Protein AF-A0A5B7EA71-F1 (afdb_monomer_lite)

Organism: Portunus trituberculatus (NCBI:txid210409)

Secondary structure (DSSP, 8-state):
---SSTTTTTT-PPPP-S-HHHHHHHHHHHHTT----HHHHHHHHHHHS-HHHHHHHHHHHHS--GGGGTTTS-HHHHHHHHHS----SS-HHHHHHHHHHHHHHTSSPPPHHHHHHHHHHHS-HHHHHHHHHHHHHHHTT--S-----THHHHHHHHHHHHHHHHHHHHHTS--TT-TTS-HHHHHHGGG-S---SS---S----------

Radius of gyration: 28.19 Å; chains: 1; bounding box: 65×54×81 Å

pLDDT: mean 80.11, std 14.58, range [44.47, 96.25]

Structure (mmCIF, N/CA/C/O backbone):
data_AF-A0A5B7EA71-F1
#
_entry.id   AF-A0A5B7EA71-F1
#
loop_
_atom_site.group_PDB
_atom_site.id
_atom_site.type_symbol
_atom_site.label_atom_id
_atom_site.label_alt_id
_atom_site.label_comp_id
_atom_site.label_asym_id
_atom_site.label_entity_id
_atom_site.label_seq_id
_atom_site.pdbx_PDB_ins_code
_atom_site.Cartn_x
_atom_site.Cartn_y
_atom_site.Cartn_z
_atom_site.occupancy
_atom_site.B_iso_or_equiv
_atom_site.auth_seq_id
_atom_site.auth_comp_id
_atom_site.auth_asym_id
_atom_site.auth_atom_id
_atom_site.pdbx_PDB_model_num
ATOM 1 N N . MET A 1 1 ? -4.636 -15.020 -39.283 1.00 46.78 1 MET A N 1
ATOM 2 C CA . MET A 1 1 ? -4.268 -14.697 -37.885 1.00 46.78 1 MET A CA 1
ATOM 3 C C . MET A 1 1 ? -3.665 -13.290 -37.855 1.00 46.78 1 MET A C 1
ATOM 5 O O . MET A 1 1 ? -2.463 -13.160 -37.710 1.00 46.78 1 MET A O 1
ATOM 9 N N . GLU A 1 2 ? -4.471 -12.236 -38.040 1.00 49.03 2 GLU A N 1
ATOM 10 C CA . GLU A 1 2 ? -3.981 -10.842 -38.188 1.00 49.03 2 GLU A CA 1
ATOM 11 C C . GLU A 1 2 ? -4.754 -9.834 -37.315 1.00 49.03 2 GLU A C 1
ATOM 13 O O . GLU A 1 2 ? -5.078 -8.729 -37.731 1.00 49.03 2 GLU A O 1
ATOM 18 N N . GLN A 1 3 ? -5.078 -10.201 -36.073 1.00 48.78 3 GLN A N 1
ATOM 19 C CA . GLN A 1 3 ? -5.718 -9.282 -35.121 1.00 48.78 3 GLN A CA 1
ATOM 20 C C . GLN A 1 3 ? -5.071 -9.385 -33.736 1.00 48.78 3 GLN A C 1
ATOM 22 O O . GLN A 1 3 ? -5.692 -9.858 -32.793 1.00 48.78 3 GLN A O 1
ATOM 27 N N . CYS A 1 4 ? -3.810 -8.960 -33.594 1.00 44.47 4 CYS A N 1
ATOM 28 C CA . CYS A 1 4 ? -3.203 -8.728 -32.269 1.00 44.47 4 CYS A CA 1
ATOM 29 C C . CYS A 1 4 ? -2.338 -7.456 -32.166 1.00 44.47 4 CYS A C 1
ATOM 31 O O . CYS A 1 4 ? -1.883 -7.148 -31.070 1.00 44.47 4 CYS A O 1
ATOM 33 N N . SER A 1 5 ? -2.125 -6.683 -33.241 1.00 54.09 5 SER A N 1
ATOM 34 C CA . SER A 1 5 ? -1.181 -5.549 -33.186 1.00 54.09 5 SER A CA 1
ATOM 35 C C . SER A 1 5 ? -1.793 -4.224 -32.704 1.00 54.09 5 SER A C 1
ATOM 37 O O . SER A 1 5 ? -1.072 -3.386 -32.177 1.00 54.09 5 SER A O 1
ATOM 39 N N . ALA A 1 6 ? -3.116 -4.039 -32.806 1.00 54.00 6 ALA A N 1
ATOM 40 C CA . ALA A 1 6 ? -3.772 -2.763 -32.475 1.00 54.00 6 ALA A CA 1
ATOM 41 C C . ALA A 1 6 ? -3.948 -2.507 -30.963 1.00 54.00 6 ALA A C 1
ATOM 43 O O . ALA A 1 6 ? -4.166 -1.372 -30.548 1.00 54.00 6 ALA A O 1
ATOM 44 N N . PHE A 1 7 ? -3.830 -3.538 -30.116 1.00 53.62 7 PHE A N 1
ATOM 45 C CA . PHE A 1 7 ? -3.914 -3.366 -28.658 1.00 53.62 7 PHE A CA 1
ATOM 46 C C . PHE A 1 7 ? -2.638 -2.775 -28.042 1.00 53.62 7 PHE A C 1
ATOM 48 O O . PHE A 1 7 ? -2.681 -2.295 -26.910 1.00 53.62 7 PHE A O 1
ATOM 55 N N . SER A 1 8 ? -1.521 -2.787 -28.773 1.00 55.12 8 SER A N 1
ATOM 56 C CA . SER A 1 8 ? -0.236 -2.276 -28.287 1.00 55.12 8 SER A CA 1
ATOM 57 C C . SER A 1 8 ? -0.148 -0.746 -28.317 1.00 55.12 8 SER A C 1
ATOM 59 O O . SER A 1 8 ? 0.604 -0.176 -27.532 1.00 55.12 8 SER A O 1
ATOM 61 N N . ASP A 1 9 ? -0.938 -0.075 -29.163 1.00 59.47 9 ASP A N 1
ATOM 62 C CA . ASP A 1 9 ? -0.831 1.380 -29.352 1.00 59.47 9 ASP A CA 1
ATOM 63 C C . ASP A 1 9 ? -1.683 2.204 -28.376 1.00 59.47 9 ASP A C 1
ATOM 65 O O . ASP A 1 9 ? -1.358 3.358 -28.102 1.00 59.47 9 ASP A O 1
ATOM 69 N N . ILE A 1 10 ? -2.744 1.625 -27.802 1.00 61.72 10 ILE A N 1
ATOM 70 C CA . ILE A 1 10 ? -3.702 2.373 -26.963 1.00 61.72 10 ILE A CA 1
ATOM 71 C C . ILE A 1 10 ? -3.133 2.686 -25.567 1.00 61.72 10 ILE A C 1
ATOM 73 O O . ILE A 1 10 ? -3.609 3.595 -24.896 1.00 61.72 10 ILE A O 1
ATOM 77 N N . LEU A 1 11 ? -2.081 1.989 -25.128 1.00 74.69 11 LEU A N 1
ATOM 78 C CA . LEU A 1 11 ? -1.494 2.151 -23.795 1.00 74.69 11 LEU A CA 1
ATOM 79 C C . LEU A 1 11 ? 0.005 2.417 -23.883 1.00 74.69 11 LEU A C 1
ATOM 81 O O . LEU A 1 11 ? 0.811 1.625 -23.392 1.00 74.69 11 LEU A O 1
ATOM 85 N N . ARG A 1 12 ? 0.393 3.532 -24.510 1.00 88.38 12 ARG A N 1
ATOM 86 C CA . ARG A 1 12 ? 1.778 4.008 -24.425 1.00 88.38 12 ARG A CA 1
ATOM 87 C C . ARG A 1 12 ? 2.110 4.349 -22.977 1.00 88.38 12 ARG A C 1
ATOM 89 O O . ARG A 1 12 ? 1.826 5.439 -22.493 1.00 88.38 12 ARG A O 1
ATOM 96 N N . VAL A 1 13 ? 2.711 3.385 -22.294 1.00 91.62 13 VAL A N 1
ATOM 97 C CA . VAL A 1 13 ? 3.289 3.582 -20.974 1.00 91.62 13 VAL A CA 1
ATOM 98 C C . VAL A 1 13 ? 4.536 4.461 -21.129 1.00 91.62 13 VAL A C 1
ATOM 100 O O . VAL A 1 13 ? 5.390 4.137 -21.960 1.00 91.62 13 VAL A O 1
ATOM 103 N N . PRO A 1 14 ? 4.662 5.566 -20.372 1.00 94.12 14 PRO A N 1
ATOM 104 C CA . PRO A 1 14 ? 5.882 6.362 -20.368 1.00 94.12 14 PRO A CA 1
ATOM 105 C C . PRO A 1 14 ? 7.091 5.503 -19.961 1.00 94.12 14 PRO A C 1
ATOM 107 O O . PRO A 1 14 ? 6.955 4.622 -19.103 1.00 94.12 14 PRO A O 1
ATOM 110 N N . PRO A 1 15 ? 8.281 5.753 -20.540 1.00 94.56 15 PRO A N 1
ATOM 111 C CA . PRO A 1 15 ? 9.495 5.051 -20.141 1.00 94.56 15 PRO A CA 1
ATOM 112 C C . PRO A 1 15 ? 9.753 5.246 -18.643 1.00 94.56 15 PRO A C 1
ATOM 114 O O . PRO A 1 15 ? 9.503 6.322 -18.099 1.00 94.56 15 PRO A O 1
ATOM 117 N N . PHE A 1 16 ? 10.235 4.197 -17.977 1.00 95.75 16 PHE A N 1
ATOM 118 C CA . PHE A 1 16 ? 10.510 4.233 -16.544 1.00 95.75 16 PHE A CA 1
ATOM 119 C C . PHE A 1 16 ? 11.574 5.277 -16.188 1.00 95.75 16 PHE A C 1
ATOM 121 O O . PHE A 1 16 ? 12.620 5.363 -16.836 1.00 95.75 16 PHE A O 1
ATOM 128 N N . THR A 1 17 ? 11.328 6.023 -15.111 1.00 95.50 17 THR A N 1
ATOM 129 C CA . THR A 1 17 ? 12.283 6.960 -14.513 1.00 95.50 17 THR A CA 1
ATOM 130 C C . THR A 1 17 ? 12.540 6.595 -13.057 1.00 95.50 17 THR A C 1
ATOM 132 O O . THR A 1 17 ? 11.662 6.078 -12.374 1.00 95.50 17 THR A O 1
ATOM 135 N N . TYR A 1 18 ? 13.738 6.904 -12.553 1.00 91.75 18 TYR A N 1
ATOM 136 C CA . TYR A 1 18 ? 14.081 6.658 -11.145 1.00 91.75 18 TYR A CA 1
ATOM 137 C C . TYR A 1 18 ? 13.327 7.561 -10.159 1.00 91.75 18 TYR A C 1
ATOM 139 O O . TYR A 1 18 ? 13.248 7.230 -8.978 1.00 91.75 18 TYR A O 1
ATOM 147 N N . ASP A 1 19 ? 12.741 8.662 -10.634 1.00 92.88 19 ASP A N 1
ATOM 148 C CA . ASP A 1 19 ? 11.693 9.370 -9.902 1.00 92.88 19 ASP A CA 1
ATOM 149 C C . ASP A 1 19 ? 10.387 8.569 -10.016 1.00 92.88 19 ASP A C 1
ATOM 151 O O . ASP A 1 19 ? 9.610 8.716 -10.964 1.00 92.88 19 ASP A O 1
ATOM 155 N N . VAL A 1 20 ? 10.217 7.632 -9.082 1.00 90.06 20 VAL A N 1
ATOM 156 C CA . VAL A 1 20 ? 9.111 6.669 -9.076 1.00 90.06 20 VAL A CA 1
ATOM 157 C C . VAL A 1 20 ? 7.767 7.378 -8.892 1.00 90.06 20 VAL A C 1
ATOM 159 O O . VAL A 1 20 ? 6.792 6.991 -9.532 1.00 90.06 20 VAL A O 1
ATOM 162 N N . GLU A 1 21 ? 7.710 8.431 -8.071 1.00 84.88 21 GLU A N 1
ATOM 163 C CA . GLU A 1 21 ? 6.473 9.180 -7.821 1.00 84.88 21 GLU A CA 1
ATOM 164 C C . GLU A 1 21 ? 6.010 9.924 -9.077 1.00 84.88 21 GLU A C 1
ATOM 166 O O . GLU A 1 21 ? 4.854 9.782 -9.482 1.00 84.88 21 GLU A O 1
ATOM 171 N N . ALA A 1 22 ? 6.916 10.648 -9.746 1.00 87.69 22 ALA A N 1
ATOM 172 C CA . ALA A 1 22 ? 6.590 11.346 -10.989 1.00 87.69 22 ALA A CA 1
ATOM 173 C C . ALA A 1 22 ? 6.172 10.376 -12.107 1.00 87.69 22 ALA A C 1
ATOM 175 O O . ALA A 1 22 ? 5.244 10.661 -12.871 1.00 87.69 22 ALA A O 1
ATOM 176 N N . TRP A 1 23 ? 6.817 9.207 -12.191 1.00 94.19 23 TRP A N 1
ATOM 177 C CA . TRP A 1 23 ? 6.459 8.177 -13.166 1.00 94.19 23 TRP A CA 1
ATOM 178 C C . TRP A 1 23 ? 5.065 7.588 -12.916 1.00 94.19 23 TRP A C 1
ATOM 180 O O . TRP A 1 23 ? 4.275 7.467 -13.856 1.00 94.19 23 TRP A O 1
ATOM 190 N N . PHE A 1 24 ? 4.725 7.272 -11.661 1.00 92.25 24 PHE A N 1
ATOM 191 C CA . PHE A 1 24 ? 3.383 6.799 -11.310 1.00 92.25 24 PHE A CA 1
ATOM 192 C C . PHE A 1 24 ? 2.308 7.855 -11.565 1.00 92.25 24 PHE A C 1
ATOM 194 O O . PHE A 1 24 ? 1.264 7.517 -12.116 1.00 92.25 24 PHE A O 1
ATOM 201 N N . LEU A 1 25 ? 2.573 9.129 -11.265 1.00 88.81 25 LEU A N 1
ATOM 202 C CA . LEU A 1 25 ? 1.642 10.215 -11.575 1.00 88.81 25 LEU A CA 1
ATOM 203 C C . LEU A 1 25 ? 1.349 10.300 -13.086 1.00 88.81 25 LEU A C 1
ATOM 205 O O . LEU A 1 25 ? 0.206 10.498 -13.497 1.00 88.81 25 LEU A O 1
ATOM 209 N N . HIS A 1 26 ? 2.368 10.097 -13.927 1.00 92.50 26 HIS A N 1
ATOM 210 C CA . HIS A 1 26 ? 2.201 10.052 -15.381 1.00 92.50 26 HIS A CA 1
ATOM 211 C C . HIS A 1 26 ? 1.358 8.839 -15.810 1.00 92.50 26 HIS A C 1
ATOM 213 O O . HIS A 1 26 ? 0.439 8.981 -16.618 1.00 92.50 26 HIS A O 1
ATOM 219 N N . LEU A 1 27 ? 1.625 7.652 -15.254 1.00 93.12 27 LEU A N 1
ATOM 220 C CA . LEU A 1 27 ? 0.821 6.449 -15.503 1.00 93.12 27 LEU A CA 1
ATOM 221 C C . LEU A 1 27 ? -0.657 6.664 -15.153 1.00 93.12 27 LEU A C 1
ATOM 223 O O . LEU A 1 27 ? -1.531 6.336 -15.955 1.00 93.12 27 LEU A O 1
ATOM 227 N N . GLU A 1 28 ? -0.936 7.244 -13.985 1.00 89.44 28 GLU A N 1
ATOM 228 C CA . GLU A 1 28 ? -2.296 7.563 -13.548 1.00 89.44 28 GLU A CA 1
ATOM 229 C C . GLU A 1 28 ? -2.980 8.534 -14.511 1.00 89.44 28 GLU A C 1
ATOM 231 O O . GLU A 1 28 ? -4.117 8.289 -14.913 1.00 89.44 28 GLU A O 1
ATOM 236 N N . ALA A 1 29 ? -2.279 9.583 -14.951 1.00 89.62 29 ALA A N 1
ATOM 237 C CA . ALA A 1 29 ? -2.803 10.529 -15.932 1.00 89.62 29 ALA A CA 1
ATOM 238 C C . ALA A 1 29 ? -3.134 9.854 -17.277 1.00 89.62 29 ALA A C 1
ATOM 240 O O . ALA A 1 29 ? -4.185 10.125 -17.857 1.00 89.62 29 ALA A O 1
ATOM 241 N N . VAL A 1 30 ? -2.284 8.934 -17.750 1.00 91.19 30 VAL A N 1
ATOM 242 C CA . VAL A 1 30 ? -2.515 8.160 -18.986 1.00 91.19 30 VAL A CA 1
ATOM 243 C C . VAL A 1 30 ? -3.720 7.227 -18.848 1.00 91.19 30 VAL A C 1
ATOM 245 O O . VAL A 1 30 ? -4.450 7.008 -19.815 1.00 91.19 30 VAL A O 1
ATOM 248 N N . TRP A 1 31 ? -3.966 6.685 -17.655 1.00 91.25 31 TRP A N 1
ATOM 249 C CA . TRP A 1 31 ? -5.071 5.756 -17.410 1.00 91.25 31 TRP A CA 1
ATOM 250 C C . TRP A 1 31 ? -6.360 6.405 -16.907 1.00 91.25 31 TRP A C 1
ATOM 252 O O . TRP A 1 31 ? -7.374 5.713 -16.842 1.00 91.25 31 TRP A O 1
ATOM 262 N N . ALA A 1 32 ? -6.363 7.704 -16.594 1.00 87.50 32 ALA A N 1
ATOM 263 C CA . ALA A 1 32 ? -7.497 8.407 -15.986 1.00 87.50 32 ALA A CA 1
ATOM 264 C C . ALA A 1 32 ? -8.805 8.341 -16.806 1.00 87.50 32 ALA A C 1
ATOM 266 O O . ALA A 1 32 ? -9.884 8.524 -16.249 1.00 87.50 32 ALA A O 1
ATOM 267 N N . GLY A 1 33 ? -8.731 8.043 -18.107 1.00 82.50 33 GLY A N 1
ATOM 268 C CA . GLY A 1 33 ? -9.893 7.835 -18.983 1.00 82.50 33 GLY A CA 1
ATOM 269 C C . GLY A 1 33 ? -10.038 6.415 -19.537 1.00 82.50 33 GLY A C 1
ATOM 270 O O . GLY A 1 33 ? -10.929 6.171 -20.348 1.00 82.50 33 GLY A O 1
ATOM 271 N N . ALA A 1 34 ? -9.164 5.484 -19.148 1.00 87.38 34 ALA A N 1
ATOM 272 C CA . ALA A 1 34 ? -9.139 4.130 -19.687 1.00 87.38 34 ALA A CA 1
ATOM 273 C C . ALA A 1 34 ? -9.759 3.136 -18.694 1.00 87.38 34 ALA A C 1
ATOM 275 O O . ALA A 1 34 ? -9.278 2.975 -17.566 1.00 87.38 34 ALA A O 1
ATOM 276 N N . ASP A 1 35 ? -10.793 2.417 -19.137 1.00 86.31 35 ASP A N 1
ATOM 277 C CA . ASP A 1 35 ? -11.427 1.352 -18.354 1.00 86.31 35 ASP A CA 1
ATOM 278 C C . ASP A 1 35 ? -10.578 0.068 -18.395 1.00 86.31 35 ASP A C 1
ATOM 280 O O . ASP A 1 35 ? -10.835 -0.903 -19.113 1.00 86.31 35 ASP A O 1
ATOM 284 N N . LEU A 1 36 ? -9.453 0.117 -17.683 1.00 88.12 36 LEU A N 1
ATOM 285 C CA . LEU A 1 36 ? -8.511 -0.986 -17.559 1.00 88.12 36 LEU A CA 1
ATOM 286 C C . LEU A 1 36 ? -8.713 -1.683 -16.224 1.00 88.12 36 LEU A C 1
ATOM 288 O O . LEU A 1 36 ? -8.573 -1.071 -15.169 1.00 88.12 36 LEU A O 1
ATOM 292 N N . SER A 1 37 ? -8.917 -2.998 -16.277 1.00 87.25 37 SER A N 1
ATOM 293 C CA . SER A 1 37 ? -8.823 -3.853 -15.094 1.00 87.25 37 SER A CA 1
ATOM 294 C C . SER A 1 37 ? -7.455 -3.706 -14.418 1.00 87.25 37 SER A C 1
ATOM 296 O O . SER A 1 37 ? -6.441 -3.623 -15.120 1.00 87.25 37 SER A O 1
ATOM 298 N N . ASP A 1 38 ? -7.403 -3.818 -13.092 1.00 83.00 38 ASP A N 1
ATOM 299 C CA . ASP A 1 38 ? -6.162 -3.724 -12.308 1.00 83.00 38 ASP A CA 1
ATOM 300 C C . ASP A 1 38 ? -5.074 -4.701 -12.784 1.00 83.00 38 ASP A C 1
ATOM 302 O O . ASP A 1 38 ? -3.898 -4.347 -12.833 1.00 83.00 38 ASP A O 1
ATOM 306 N N . LEU A 1 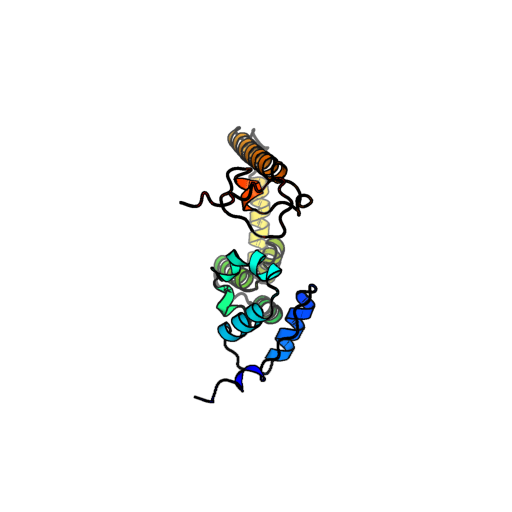39 ? -5.456 -5.895 -13.257 1.00 85.62 39 LEU A N 1
ATOM 307 C CA . LEU A 1 39 ? -4.523 -6.858 -13.852 1.00 85.62 39 LEU A CA 1
ATOM 308 C C . LEU A 1 39 ? -3.813 -6.305 -15.101 1.00 85.62 39 LEU A C 1
ATOM 310 O O . LEU A 1 39 ? -2.612 -6.505 -15.267 1.00 85.62 39 LEU A O 1
ATOM 314 N N . LYS A 1 40 ? -4.537 -5.592 -15.973 1.00 89.50 40 LYS A N 1
ATOM 315 C CA . LYS A 1 40 ? -3.968 -4.968 -17.181 1.00 89.50 40 LYS A CA 1
ATOM 316 C C . LYS A 1 40 ? -3.040 -3.810 -16.819 1.00 89.50 40 LYS A C 1
ATOM 318 O O . LYS A 1 40 ? -1.970 -3.701 -17.411 1.00 89.50 40 LYS A O 1
ATOM 323 N N . ARG A 1 41 ? -3.419 -2.986 -15.833 1.00 89.94 41 ARG A N 1
ATOM 324 C CA . ARG A 1 41 ? -2.564 -1.904 -15.311 1.00 89.94 41 ARG A CA 1
ATOM 325 C C . ARG A 1 41 ? -1.271 -2.471 -14.733 1.00 89.94 41 ARG A C 1
ATOM 327 O O . ARG A 1 41 ? -0.191 -2.061 -15.139 1.00 89.94 41 ARG A O 1
ATOM 334 N N . TYR A 1 42 ? -1.376 -3.492 -13.885 1.00 89.44 42 TYR A N 1
ATOM 335 C CA . TYR A 1 42 ? -0.228 -4.202 -13.324 1.00 89.44 42 TYR A CA 1
ATOM 336 C C . TYR A 1 42 ? 0.700 -4.760 -14.414 1.00 89.44 42 TYR A C 1
ATOM 338 O O . TYR A 1 42 ? 1.901 -4.497 -14.400 1.00 89.44 42 TYR A O 1
ATOM 346 N N . GLN A 1 43 ? 0.153 -5.475 -15.402 1.00 90.00 43 GLN A N 1
ATOM 347 C CA . GLN A 1 43 ? 0.939 -6.006 -16.520 1.00 90.00 43 GLN A CA 1
ATOM 348 C C . GLN A 1 43 ? 1.645 -4.898 -17.314 1.00 90.00 43 GLN A C 1
ATOM 350 O O . GLN A 1 43 ? 2.784 -5.090 -17.741 1.00 90.00 43 GLN A O 1
ATOM 355 N N . ALA A 1 44 ? 0.996 -3.746 -17.500 1.00 91.69 44 ALA A N 1
ATOM 356 C CA . ALA A 1 44 ? 1.578 -2.595 -18.180 1.00 91.69 44 ALA A CA 1
ATOM 357 C C . ALA A 1 44 ? 2.754 -1.991 -17.390 1.00 91.69 44 ALA A C 1
ATOM 359 O O . ALA A 1 44 ? 3.800 -1.740 -17.986 1.00 91.69 44 ALA A O 1
ATOM 360 N N . VAL A 1 45 ? 2.632 -1.850 -16.061 1.00 92.69 45 VAL A N 1
ATOM 361 C CA . VAL A 1 45 ? 3.747 -1.432 -15.186 1.00 92.69 45 VAL A CA 1
ATOM 362 C C . VAL A 1 45 ? 4.915 -2.398 -15.322 1.00 92.69 45 VAL A C 1
ATOM 364 O O . VAL A 1 45 ? 6.019 -1.976 -15.640 1.00 92.69 45 VAL A O 1
ATOM 367 N N . VAL A 1 46 ? 4.677 -3.699 -15.129 1.00 93.00 46 VAL A N 1
ATOM 368 C CA . VAL A 1 46 ? 5.745 -4.713 -15.124 1.00 93.00 46 VAL A CA 1
ATOM 369 C C . VAL A 1 46 ? 6.504 -4.744 -16.450 1.00 93.00 46 VAL A C 1
ATOM 371 O O . VAL A 1 46 ? 7.723 -4.880 -16.445 1.00 93.00 46 VAL A O 1
ATOM 374 N N . ARG A 1 47 ? 5.809 -4.572 -17.580 1.00 92.81 47 ARG A N 1
ATOM 375 C CA . ARG A 1 47 ? 6.436 -4.506 -18.911 1.00 92.81 47 ARG A CA 1
ATOM 376 C C . ARG A 1 47 ? 7.305 -3.267 -19.120 1.00 92.81 47 ARG A C 1
ATOM 378 O O . ARG A 1 47 ? 8.212 -3.315 -19.942 1.00 92.81 47 ARG A O 1
ATOM 385 N N . ALA A 1 48 ? 7.007 -2.173 -18.427 1.00 94.25 48 ALA A N 1
ATOM 386 C CA . ALA A 1 48 ? 7.733 -0.916 -18.554 1.00 94.25 48 ALA A CA 1
ATOM 387 C C . ALA A 1 48 ? 8.935 -0.805 -17.605 1.00 94.25 48 ALA A C 1
ATOM 389 O O . ALA A 1 48 ? 9.765 0.088 -17.776 1.00 94.25 48 ALA A O 1
ATOM 390 N N . LEU A 1 49 ? 9.043 -1.695 -16.613 1.00 95.44 49 LEU A N 1
ATOM 391 C CA . LEU A 1 49 ? 10.160 -1.705 -15.674 1.00 95.44 49 LEU A CA 1
ATOM 392 C C . LEU A 1 49 ? 11.439 -2.275 -16.320 1.00 95.44 49 LEU A C 1
ATOM 394 O O . LEU A 1 49 ? 11.382 -3.321 -16.970 1.00 95.44 49 LEU A O 1
ATOM 398 N N . PRO A 1 50 ? 12.613 -1.659 -16.082 1.00 96.25 50 PRO A N 1
ATOM 399 C CA . PRO A 1 50 ? 13.900 -2.227 -16.469 1.00 96.25 50 PRO A CA 1
ATOM 400 C C . PRO A 1 50 ? 14.174 -3.567 -15.776 1.00 96.25 50 PRO A C 1
ATOM 402 O O . PRO A 1 50 ? 13.730 -3.803 -14.645 1.00 96.25 50 PRO A O 1
ATOM 405 N N . SER A 1 51 ? 14.967 -4.430 -16.416 1.00 95.25 51 SER A N 1
ATOM 406 C CA . SER A 1 51 ? 15.335 -5.759 -15.902 1.00 95.25 51 SER A CA 1
ATOM 407 C C . SER A 1 51 ? 15.939 -5.726 -14.497 1.00 95.25 51 SER A C 1
ATOM 409 O O . SER A 1 51 ? 15.709 -6.628 -13.687 1.00 95.25 51 SER A O 1
ATOM 411 N N . GLU A 1 52 ? 16.691 -4.675 -14.184 1.00 95.88 52 GLU A N 1
ATOM 412 C CA . GLU A 1 52 ? 17.374 -4.480 -12.906 1.00 95.88 52 GLU A CA 1
ATOM 413 C C . GLU A 1 52 ? 16.363 -4.233 -11.783 1.00 95.88 52 GLU A C 1
ATOM 415 O O . GLU A 1 52 ? 16.501 -4.772 -10.683 1.00 95.88 52 GLU A O 1
ATOM 420 N N . VAL A 1 53 ? 15.320 -3.449 -12.068 1.00 95.50 53 VAL A N 1
ATOM 421 C CA . VAL A 1 53 ? 14.238 -3.145 -11.125 1.00 95.50 53 VAL A CA 1
ATOM 422 C C . VAL A 1 53 ? 13.365 -4.380 -10.922 1.00 95.50 53 VAL A C 1
ATOM 424 O O . VAL A 1 53 ? 13.081 -4.747 -9.782 1.00 95.50 53 VAL A O 1
ATOM 427 N N . VAL A 1 54 ? 13.016 -5.083 -12.005 1.00 95.38 54 VAL A N 1
ATOM 428 C CA . VAL A 1 54 ? 12.247 -6.338 -11.944 1.00 95.38 54 VAL A CA 1
ATOM 429 C C . VAL A 1 54 ? 12.965 -7.386 -11.094 1.00 95.38 54 VAL A C 1
ATOM 431 O O . VAL A 1 54 ? 12.340 -8.016 -10.246 1.00 95.38 54 VAL A O 1
ATOM 434 N N . SER A 1 55 ? 14.282 -7.535 -11.260 1.00 93.56 55 SER A N 1
ATOM 435 C CA . SER A 1 55 ? 15.083 -8.495 -10.488 1.00 93.56 55 SER A CA 1
ATOM 436 C C . SER A 1 55 ? 15.061 -8.192 -8.986 1.00 93.56 55 SER A C 1
ATOM 438 O O . SER A 1 55 ? 14.963 -9.109 -8.173 1.00 93.56 55 SER A O 1
ATOM 440 N N . ARG A 1 56 ? 15.093 -6.908 -8.602 1.00 92.44 56 ARG A N 1
ATOM 441 C CA . ARG A 1 56 ? 14.988 -6.480 -7.194 1.00 92.44 56 ARG A CA 1
ATOM 442 C C . ARG A 1 56 ? 13.588 -6.692 -6.621 1.00 92.44 56 ARG A C 1
ATOM 444 O O . ARG A 1 56 ? 13.453 -7.005 -5.444 1.00 92.44 56 ARG A O 1
ATOM 451 N N . LEU A 1 57 ? 12.558 -6.534 -7.450 1.00 92.00 57 LEU A N 1
ATOM 452 C CA . LEU A 1 57 ? 11.155 -6.679 -7.059 1.00 92.00 57 LEU A CA 1
ATOM 453 C C . LEU A 1 57 ? 10.608 -8.098 -7.255 1.00 92.00 57 LEU A C 1
ATOM 455 O O . LEU A 1 57 ? 9.426 -8.323 -7.012 1.00 92.00 57 LEU A O 1
ATOM 459 N N . TYR A 1 58 ? 11.430 -9.067 -7.667 1.00 91.00 58 TYR A N 1
ATOM 460 C CA . TYR A 1 58 ? 10.965 -10.397 -8.065 1.00 91.00 58 TYR A CA 1
ATOM 461 C C . TYR A 1 58 ? 10.098 -11.083 -6.998 1.00 91.00 58 TYR A C 1
ATOM 463 O O . TYR A 1 58 ? 9.053 -11.646 -7.322 1.00 91.00 58 TYR A O 1
ATOM 471 N N . SER A 1 59 ? 10.474 -10.997 -5.718 1.00 86.19 59 SER A N 1
ATOM 472 C CA . SER A 1 59 ? 9.689 -11.568 -4.611 1.00 86.19 59 SER A CA 1
ATOM 473 C C . SER A 1 59 ? 8.296 -10.939 -4.491 1.00 86.19 59 SER A C 1
ATOM 475 O O . SER A 1 59 ? 7.316 -11.649 -4.282 1.00 86.19 59 SER A O 1
ATOM 477 N N . VAL A 1 60 ? 8.202 -9.623 -4.692 1.00 85.44 60 VAL A N 1
ATOM 478 C CA . VAL A 1 60 ? 6.952 -8.853 -4.654 1.00 85.44 60 VAL A CA 1
ATOM 479 C C . VAL A 1 60 ? 6.103 -9.121 -5.897 1.00 85.44 60 VAL A C 1
ATOM 481 O O . VAL A 1 60 ? 4.885 -9.208 -5.803 1.00 85.44 60 VAL A O 1
ATOM 484 N N . LEU A 1 61 ? 6.730 -9.276 -7.066 1.00 87.25 61 LEU A N 1
ATOM 485 C CA . LEU A 1 61 ? 6.031 -9.532 -8.328 1.00 87.25 61 LEU A CA 1
ATOM 486 C C . LEU A 1 61 ? 5.518 -10.975 -8.440 1.00 87.25 61 LEU A C 1
ATOM 488 O O . LEU A 1 61 ? 4.474 -11.198 -9.042 1.00 87.25 61 LEU A O 1
ATOM 492 N N . THR A 1 62 ? 6.225 -11.949 -7.860 1.00 86.56 62 THR A N 1
ATOM 493 C CA . THR A 1 62 ? 5.808 -13.366 -7.852 1.00 86.56 62 THR A CA 1
ATOM 494 C C . THR A 1 62 ? 4.713 -13.661 -6.840 1.00 86.56 62 THR A C 1
ATOM 496 O O . THR A 1 62 ? 3.872 -14.524 -7.079 1.00 86.56 62 THR A O 1
ATOM 499 N N . HIS A 1 63 ? 4.700 -12.924 -5.733 1.00 78.56 63 HIS A N 1
ATOM 500 C CA . HIS A 1 63 ? 3.674 -13.015 -4.705 1.00 78.56 63 HIS A CA 1
ATOM 501 C C . HIS A 1 63 ? 3.059 -11.631 -4.527 1.00 78.56 63 HIS A C 1
ATOM 503 O O . HIS A 1 63 ? 3.285 -11.001 -3.487 1.00 78.56 63 HIS A O 1
ATOM 509 N N . PRO A 1 64 ? 2.324 -11.125 -5.543 1.00 70.12 64 PRO A N 1
ATOM 510 C CA . PRO A 1 64 ? 1.687 -9.829 -5.429 1.00 70.12 64 PRO A CA 1
ATOM 511 C C . PRO A 1 64 ? 0.804 -9.900 -4.186 1.00 70.12 64 PRO A C 1
ATOM 513 O O . PRO A 1 64 ? -0.052 -10.791 -4.095 1.00 70.12 64 PRO A O 1
ATOM 516 N N . PRO A 1 65 ? 1.006 -9.018 -3.192 1.00 62.59 65 PRO A N 1
ATOM 517 C CA . PRO A 1 65 ? 0.104 -8.997 -2.056 1.00 62.59 65 PRO A CA 1
ATOM 518 C C . PRO A 1 65 ? -1.300 -8.700 -2.606 1.00 62.59 65 PRO A C 1
ATOM 520 O O . PRO A 1 65 ? -1.443 -8.260 -3.750 1.00 62.59 65 PRO A O 1
ATOM 523 N N . ALA A 1 66 ? -2.359 -8.899 -1.823 1.00 61.19 66 ALA A N 1
ATOM 524 C CA . ALA A 1 66 ? -3.742 -8.630 -2.249 1.00 61.19 66 ALA A CA 1
ATOM 525 C C . ALA A 1 66 ? -4.050 -7.131 -2.557 1.00 61.19 66 ALA A C 1
ATOM 527 O O . ALA A 1 66 ? -5.186 -6.679 -2.464 1.00 61.19 66 ALA A O 1
ATOM 528 N N . ILE A 1 67 ? -3.029 -6.352 -2.933 1.00 55.06 67 ILE A N 1
ATOM 529 C CA . ILE A 1 67 ? -3.011 -5.002 -3.505 1.00 55.06 67 ILE A CA 1
ATOM 530 C C . ILE A 1 67 ? -3.698 -4.951 -4.877 1.00 55.06 67 ILE A C 1
ATOM 532 O O . ILE A 1 67 ? -3.918 -3.867 -5.406 1.00 55.06 67 ILE A O 1
ATOM 536 N N . THR A 1 68 ? -4.089 -6.087 -5.462 1.00 53.06 68 THR A N 1
ATOM 537 C CA . THR A 1 68 ? -4.862 -6.118 -6.713 1.00 53.06 68 THR A CA 1
ATOM 538 C C . THR A 1 68 ? -6.185 -5.357 -6.632 1.00 53.06 68 THR A C 1
ATOM 540 O O . THR A 1 68 ? -6.707 -5.030 -7.681 1.00 53.06 68 THR A O 1
ATOM 543 N N . GLY A 1 69 ? -6.697 -5.017 -5.438 1.00 55.69 69 GLY A N 1
ATOM 544 C CA . GLY A 1 69 ? -7.824 -4.083 -5.262 1.00 55.69 69 GLY A CA 1
ATOM 545 C C . GLY A 1 69 ? -7.450 -2.656 -4.825 1.00 55.69 69 GLY A C 1
ATOM 546 O O . GLY A 1 69 ? -8.341 -1.844 -4.572 1.00 55.69 69 GLY A O 1
ATOM 547 N N . ALA A 1 70 ? -6.159 -2.345 -4.671 1.00 55.53 70 ALA A N 1
ATOM 548 C CA . ALA A 1 70 ? -5.668 -1.034 -4.236 1.00 55.53 70 ALA A CA 1
ATOM 549 C C . ALA A 1 70 ? -5.054 -0.204 -5.377 1.00 55.53 70 ALA A C 1
ATOM 551 O O . ALA A 1 70 ? -4.836 0.987 -5.184 1.00 55.53 70 ALA A O 1
ATOM 552 N N . PHE A 1 71 ? -4.883 -0.773 -6.578 1.00 52.91 71 PHE A N 1
ATOM 553 C CA . PHE A 1 71 ? -4.373 -0.080 -7.778 1.00 52.91 71 PHE A CA 1
ATOM 554 C C . PHE A 1 71 ? -5.301 1.027 -8.334 1.00 52.91 71 PHE A C 1
ATOM 556 O O . PHE A 1 71 ? -5.086 1.542 -9.429 1.00 52.91 71 PHE A O 1
ATOM 563 N N . GLY A 1 72 ? -6.337 1.410 -7.586 1.00 53.25 72 GLY A N 1
ATOM 564 C CA . GLY A 1 72 ? -7.295 2.444 -7.973 1.00 53.25 72 GLY A CA 1
ATOM 565 C C . GLY A 1 72 ? -7.957 3.189 -6.815 1.00 53.25 72 GLY A C 1
ATOM 566 O O . GLY A 1 72 ? -8.745 4.099 -7.066 1.00 53.25 72 GLY A O 1
ATOM 567 N N . ARG A 1 73 ? -7.659 2.866 -5.546 1.00 59.50 73 ARG A N 1
ATOM 568 C CA . ARG A 1 73 ? -8.028 3.781 -4.459 1.00 59.50 73 ARG A CA 1
ATOM 569 C C . ARG A 1 73 ? -6.895 4.768 -4.319 1.00 59.50 73 ARG A C 1
ATOM 571 O O . ARG A 1 73 ? -5.922 4.489 -3.625 1.00 59.50 73 ARG A O 1
ATOM 578 N N . SER A 1 74 ? -7.043 5.901 -4.999 1.00 63.84 74 SER A N 1
ATOM 579 C CA . SER A 1 74 ? -6.123 7.014 -4.831 1.00 63.84 74 SER A CA 1
ATOM 580 C C . SER A 1 74 ? -5.964 7.297 -3.333 1.00 63.84 74 SER A C 1
ATOM 582 O O . SER A 1 74 ? -6.893 7.098 -2.531 1.00 63.84 74 SER A O 1
ATOM 584 N N . ARG A 1 75 ? -4.770 7.723 -2.930 1.00 66.44 75 ARG A N 1
ATOM 585 C CA . ARG A 1 75 ? -4.475 8.109 -1.545 1.00 66.44 75 ARG A CA 1
ATOM 586 C C . ARG A 1 75 ? -5.560 9.042 -0.999 1.00 66.44 75 ARG A C 1
ATOM 588 O O . ARG A 1 75 ? -5.978 8.914 0.151 1.00 66.44 75 ARG A O 1
ATOM 595 N N . GLU A 1 76 ? -6.066 9.919 -1.854 1.00 71.31 76 GLU A N 1
ATOM 596 C CA . GLU A 1 76 ? -7.128 10.884 -1.603 1.00 71.31 76 GLU A CA 1
ATOM 597 C C . GLU A 1 76 ? -8.466 10.197 -1.326 1.00 71.31 76 GLU A C 1
ATOM 599 O O . GLU A 1 76 ? -9.164 10.621 -0.414 1.00 71.31 76 GLU A O 1
ATOM 604 N N . ALA A 1 77 ? -8.820 9.113 -2.023 1.00 77.12 77 ALA A N 1
ATOM 605 C CA . ALA A 1 77 ? -10.048 8.358 -1.765 1.00 77.12 77 ALA A CA 1
ATOM 606 C C . ALA A 1 77 ? -10.019 7.656 -0.397 1.00 77.12 77 ALA A C 1
ATOM 608 O O . ALA A 1 77 ? -11.008 7.671 0.340 1.00 77.12 77 ALA A O 1
ATOM 609 N N . CYS A 1 78 ? -8.876 7.079 -0.017 1.00 73.56 78 CYS A N 1
ATOM 610 C CA . CYS A 1 78 ? -8.692 6.507 1.320 1.00 73.56 78 CYS A CA 1
ATOM 611 C C . CYS A 1 78 ? -8.702 7.596 2.401 1.00 73.56 78 CYS A C 1
ATOM 613 O O . CYS A 1 78 ? -9.350 7.436 3.438 1.00 73.56 78 CYS A O 1
ATOM 615 N N . PHE A 1 79 ? -8.054 8.732 2.136 1.00 78.38 79 PHE A N 1
ATOM 616 C CA . PHE A 1 79 ? -8.057 9.886 3.031 1.00 78.38 79 PHE A CA 1
ATOM 617 C C . PHE A 1 79 ? -9.460 10.490 3.182 1.00 78.38 79 PHE A C 1
ATOM 619 O O . PHE A 1 79 ? -9.878 10.813 4.293 1.00 78.38 79 PHE A O 1
ATOM 626 N N . ALA A 1 80 ? -10.224 10.577 2.093 1.00 84.56 80 ALA A N 1
ATOM 627 C CA . ALA A 1 80 ? -11.611 11.017 2.081 1.00 84.56 80 ALA A CA 1
ATOM 628 C C . ALA A 1 80 ? -12.496 10.049 2.870 1.00 84.56 80 ALA A C 1
ATOM 630 O O . ALA A 1 80 ? -13.211 10.489 3.763 1.00 84.56 80 ALA A O 1
ATOM 631 N N . ALA A 1 81 ? -12.385 8.736 2.644 1.00 85.94 81 ALA A N 1
ATOM 632 C CA . ALA A 1 81 ? -13.134 7.730 3.399 1.00 85.94 81 ALA A CA 1
ATOM 633 C C . ALA A 1 81 ? -12.842 7.795 4.908 1.00 85.94 81 ALA A C 1
ATOM 635 O O . ALA A 1 81 ? -13.756 7.691 5.729 1.00 85.94 81 ALA A O 1
ATOM 636 N N . LEU A 1 82 ? -11.582 8.019 5.285 1.00 85.38 82 LEU A N 1
ATOM 637 C CA . LEU A 1 82 ? -11.184 8.217 6.679 1.00 85.38 82 LEU A CA 1
ATOM 638 C C . LEU A 1 82 ? -11.691 9.544 7.251 1.00 85.38 82 LEU A C 1
ATOM 640 O O . LEU A 1 82 ? -12.110 9.596 8.409 1.00 85.38 82 LEU A O 1
ATOM 644 N N . ASN A 1 83 ? -11.682 10.621 6.466 1.00 87.00 83 ASN A N 1
ATOM 645 C CA . ASN A 1 83 ? -12.197 11.913 6.908 1.00 87.00 83 ASN A CA 1
ATOM 646 C C . ASN A 1 83 ? -13.713 11.942 7.041 1.00 87.00 83 ASN A C 1
ATOM 648 O O . ASN A 1 83 ? -14.218 12.589 7.957 1.00 87.00 83 ASN A O 1
ATOM 652 N N . SER A 1 84 ? -14.412 11.208 6.183 1.00 91.19 84 SER A N 1
ATOM 653 C CA . SER A 1 84 ? -15.861 11.041 6.208 1.00 91.19 84 SER A CA 1
ATOM 654 C C . SER A 1 84 ? -16.331 9.995 7.218 1.00 91.19 84 SER A C 1
ATOM 656 O O . SER A 1 84 ? -17.536 9.893 7.446 1.00 91.19 84 SER A O 1
ATOM 658 N N . ALA A 1 85 ? -15.427 9.226 7.836 1.00 92.06 85 ALA A N 1
ATOM 659 C CA . ALA A 1 85 ? -15.791 8.268 8.870 1.00 92.06 85 ALA A CA 1
ATOM 660 C C . ALA A 1 85 ? -16.497 8.990 10.027 1.00 92.06 85 ALA A C 1
ATOM 662 O O . ALA A 1 85 ? -15.945 9.903 10.636 1.00 92.06 85 ALA A O 1
ATOM 663 N N . ARG A 1 86 ? -17.726 8.571 10.340 1.00 92.75 86 ARG A N 1
ATOM 664 C CA . ARG A 1 86 ? -18.514 9.102 11.461 1.00 92.75 86 ARG A CA 1
ATOM 665 C C . ARG A 1 86 ? -18.618 8.077 12.577 1.00 92.75 86 ARG A C 1
ATOM 667 O O . ARG A 1 86 ? -18.560 6.876 12.323 1.00 92.75 86 ARG A O 1
ATOM 674 N N . TYR A 1 87 ? -18.789 8.549 13.804 1.00 93.38 87 TYR A N 1
ATOM 675 C CA . TYR A 1 87 ? -19.228 7.696 14.899 1.00 93.38 87 TYR A CA 1
ATOM 676 C C . TYR A 1 87 ? -20.741 7.487 14.787 1.00 93.38 87 TYR A C 1
ATOM 678 O O . TYR A 1 87 ? -21.499 8.448 14.703 1.00 93.38 87 TYR A O 1
ATOM 686 N N . ASP A 1 88 ? -21.163 6.229 14.753 1.00 91.88 88 ASP A N 1
ATOM 687 C CA . ASP A 1 88 ? -22.548 5.792 14.531 1.00 91.88 88 ASP A CA 1
ATOM 688 C C . ASP A 1 88 ? -23.288 5.475 15.843 1.00 91.88 88 ASP A C 1
ATOM 690 O O . ASP A 1 88 ? -24.379 4.914 15.824 1.00 91.88 88 ASP A O 1
ATOM 694 N N . GLY A 1 89 ? -22.707 5.820 16.998 1.00 91.88 89 GLY A N 1
ATOM 695 C CA . GLY A 1 89 ? -23.260 5.459 18.307 1.00 91.88 89 GLY A CA 1
ATOM 696 C C . GLY A 1 89 ? -22.925 4.032 18.754 1.00 91.88 89 GLY A C 1
ATOM 697 O O . GLY A 1 89 ? -23.293 3.652 19.864 1.00 91.88 89 GLY A O 1
ATOM 698 N N . GLY A 1 90 ? -22.221 3.250 17.927 1.00 93.19 90 GLY A N 1
ATOM 699 C CA . GLY A 1 90 ? -21.803 1.888 18.243 1.00 93.19 90 GLY A CA 1
ATOM 700 C C . GLY A 1 90 ? -20.652 1.802 19.250 1.00 93.19 90 GLY A C 1
ATOM 701 O O . GLY A 1 90 ? -20.265 2.763 19.907 1.00 93.19 90 GLY A O 1
ATOM 702 N N . ARG A 1 91 ? -20.056 0.613 19.384 1.00 93.56 91 ARG A N 1
ATOM 703 C CA . ARG A 1 91 ? -18.917 0.409 20.295 1.00 93.56 91 ARG A CA 1
ATOM 704 C C . ARG A 1 91 ? -17.679 1.164 19.778 1.00 93.56 91 ARG A C 1
ATOM 706 O O . ARG A 1 91 ? -17.316 0.965 18.618 1.00 93.56 91 ARG A O 1
ATOM 713 N N . PRO A 1 92 ? -16.948 1.928 20.617 1.00 92.44 92 PRO A N 1
ATOM 714 C CA . PRO A 1 92 ? -15.697 2.584 20.214 1.00 92.44 92 PRO A CA 1
ATOM 715 C C . PRO A 1 92 ? -14.663 1.632 19.592 1.00 92.44 92 PRO A C 1
ATOM 717 O O . PRO A 1 92 ? -13.937 2.017 18.678 1.00 92.44 92 PRO A O 1
ATOM 720 N N . SER A 1 93 ? -14.633 0.367 20.030 1.00 92.19 93 SER A N 1
ATOM 721 C CA . SER A 1 93 ? -13.773 -0.673 19.452 1.00 92.19 93 SER A CA 1
ATOM 722 C C . SER A 1 93 ? -14.123 -1.015 18.001 1.00 92.19 93 SER A C 1
ATOM 724 O O . SER A 1 93 ? -13.221 -1.289 17.213 1.00 92.19 93 SER A O 1
ATOM 726 N N . ALA A 1 94 ? -15.402 -0.953 17.619 1.00 92.19 94 ALA A N 1
ATOM 727 C CA . ALA A 1 94 ? -15.833 -1.165 16.239 1.00 92.19 94 ALA A CA 1
ATOM 728 C C . ALA A 1 94 ? -15.393 -0.003 15.333 1.00 92.19 94 ALA A C 1
ATOM 730 O O . ALA A 1 94 ? -14.909 -0.239 14.225 1.00 92.19 94 ALA A O 1
ATOM 731 N N . LEU A 1 95 ? -15.478 1.242 15.823 1.00 93.88 95 LEU A N 1
ATOM 732 C CA . LEU A 1 95 ? -14.942 2.406 15.111 1.00 93.88 95 LEU A CA 1
ATOM 733 C C . LEU A 1 95 ? -13.421 2.290 14.931 1.00 93.88 95 LEU A C 1
ATOM 735 O O . LEU A 1 95 ? -12.930 2.502 13.824 1.00 93.88 95 LEU A O 1
ATOM 739 N N . LEU A 1 96 ? -12.685 1.910 15.981 1.00 93.25 96 LEU A N 1
ATOM 740 C CA . LEU A 1 96 ? -11.240 1.687 15.891 1.00 93.25 96 LEU A CA 1
ATOM 741 C C . LEU A 1 96 ? -10.906 0.595 14.866 1.00 93.25 96 LEU A C 1
ATOM 743 O O . LEU A 1 96 ? -10.079 0.826 13.993 1.00 93.25 96 LEU A O 1
ATOM 747 N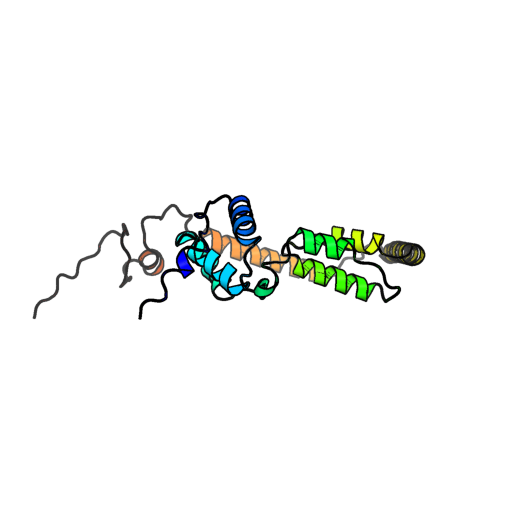 N . ALA A 1 97 ? -11.592 -0.552 14.904 1.00 92.38 97 ALA A N 1
ATOM 748 C CA . ALA A 1 97 ? -11.390 -1.624 13.930 1.00 92.38 97 ALA A CA 1
ATOM 749 C C . ALA A 1 97 ? -11.631 -1.148 12.486 1.00 92.38 97 ALA A C 1
ATOM 751 O O . ALA A 1 97 ? -10.861 -1.492 11.586 1.00 92.38 97 ALA A O 1
ATOM 752 N N . ARG A 1 98 ? -12.655 -0.309 12.269 1.00 92.50 98 ARG A N 1
ATOM 753 C CA . ARG A 1 98 ? -12.954 0.301 10.966 1.00 92.50 98 ARG A CA 1
ATOM 754 C C . ARG A 1 98 ? -11.855 1.269 10.519 1.00 92.50 98 ARG A C 1
ATOM 756 O O . ARG A 1 98 ? -11.405 1.173 9.380 1.00 92.50 98 ARG A O 1
ATOM 763 N N . LEU A 1 99 ? -11.381 2.150 11.404 1.00 92.62 99 LEU A N 1
ATOM 764 C CA . LEU A 1 99 ? -10.262 3.060 11.121 1.00 92.62 99 LEU A CA 1
ATOM 765 C C . LEU A 1 99 ? -8.973 2.286 10.808 1.00 92.62 99 LEU A C 1
ATOM 767 O O . LEU A 1 99 ? -8.297 2.602 9.835 1.00 92.62 99 LEU A O 1
ATOM 771 N N . SER A 1 100 ? -8.661 1.231 11.564 1.00 90.38 100 SER A N 1
ATOM 772 C CA . SER A 1 100 ? -7.499 0.372 11.308 1.00 90.38 100 SER A CA 1
ATOM 773 C C . SER A 1 100 ? -7.611 -0.389 9.985 1.00 90.38 100 SER A C 1
ATOM 775 O O . SER A 1 100 ? -6.613 -0.549 9.285 1.00 90.38 100 SER A O 1
ATOM 777 N N . ALA A 1 101 ? -8.807 -0.853 9.611 1.00 88.44 101 ALA A N 1
ATOM 778 C CA . ALA A 1 101 ? -9.035 -1.497 8.319 1.00 88.44 101 ALA A CA 1
ATOM 779 C C . ALA A 1 101 ? -8.833 -0.520 7.152 1.00 88.44 101 ALA A C 1
ATOM 781 O O . ALA A 1 101 ? -8.134 -0.857 6.199 1.00 88.44 101 ALA A O 1
ATOM 782 N N . LEU A 1 102 ? -9.372 0.699 7.261 1.00 88.06 102 LEU A N 1
ATOM 783 C CA . LEU A 1 102 ? -9.143 1.769 6.286 1.00 88.06 102 LEU A CA 1
ATOM 784 C C . LEU A 1 102 ? -7.659 2.145 6.196 1.00 88.06 102 LEU A C 1
ATOM 786 O O . LEU A 1 102 ? -7.146 2.333 5.099 1.00 88.06 102 LEU A O 1
ATOM 790 N N . ASN A 1 103 ? -6.959 2.179 7.332 1.00 87.62 103 ASN A N 1
ATOM 791 C CA . ASN A 1 103 ? -5.530 2.468 7.374 1.00 87.62 103 ASN A CA 1
ATOM 792 C C . ASN A 1 103 ? -4.698 1.411 6.628 1.00 87.62 103 ASN A C 1
ATOM 794 O O . ASN A 1 103 ? -3.822 1.743 5.837 1.00 87.62 103 ASN A O 1
ATOM 798 N N . ARG A 1 104 ? -5.012 0.123 6.822 1.00 84.88 104 ARG A N 1
ATOM 799 C CA . ARG A 1 104 ? -4.368 -0.974 6.078 1.00 84.88 104 ARG A CA 1
ATOM 800 C C . ARG A 1 104 ? -4.667 -0.924 4.579 1.00 84.88 104 ARG A C 1
ATOM 802 O O . ARG A 1 104 ? -3.816 -1.297 3.783 1.00 84.88 104 ARG A O 1
ATOM 809 N N . ALA A 1 105 ? -5.859 -0.467 4.201 1.00 81.12 105 ALA A N 1
ATOM 810 C CA . ALA A 1 105 ? -6.262 -0.346 2.804 1.00 81.12 105 ALA A CA 1
ATOM 811 C C . ALA A 1 105 ? -5.624 0.855 2.082 1.00 81.12 105 ALA A C 1
ATOM 813 O O . ALA A 1 105 ? -5.607 0.876 0.856 1.00 81.12 105 ALA A O 1
ATOM 814 N N . ALA A 1 106 ? -5.096 1.842 2.813 1.00 78.50 106 ALA A N 1
ATOM 815 C CA . ALA A 1 106 ? -4.576 3.083 2.243 1.00 78.50 106 ALA A CA 1
ATOM 816 C C . ALA A 1 106 ? -3.220 2.942 1.527 1.00 78.50 106 ALA A C 1
ATOM 818 O O . ALA A 1 106 ? -2.733 3.927 0.980 1.00 78.50 106 ALA A O 1
ATOM 819 N N . GLY A 1 107 ? -2.575 1.770 1.563 1.00 72.75 107 GLY A N 1
ATOM 820 C CA . GLY A 1 107 ? -1.239 1.544 0.986 1.00 72.75 107 GLY A CA 1
ATOM 821 C C . GLY A 1 107 ? -0.097 2.252 1.731 1.00 72.75 107 GLY A C 1
ATOM 822 O O . GLY A 1 107 ? 1.044 1.811 1.655 1.00 72.75 107 GLY A O 1
ATOM 823 N N . PHE A 1 108 ? -0.410 3.290 2.512 1.00 74.56 108 PHE A N 1
ATOM 824 C CA . PHE A 1 108 ? 0.512 4.022 3.370 1.00 74.56 108 PHE A CA 1
ATOM 825 C C . PHE A 1 108 ? -0.054 4.096 4.800 1.00 74.56 108 PHE A C 1
ATOM 827 O O . PHE A 1 108 ? -0.960 4.896 5.061 1.00 74.56 108 PHE A O 1
ATOM 834 N N . PRO A 1 109 ? 0.421 3.248 5.730 1.00 79.56 109 PRO A N 1
ATOM 835 C CA . PRO A 1 109 ? -0.150 3.176 7.066 1.00 79.56 109 PRO A CA 1
ATOM 836 C C . PRO A 1 109 ? 0.125 4.469 7.844 1.00 79.56 109 PRO A C 1
ATOM 838 O O . PRO A 1 109 ? 1.265 4.876 8.046 1.00 79.56 109 PRO A O 1
ATOM 841 N N . TRP A 1 110 ? -0.937 5.111 8.319 1.00 84.44 110 TRP A N 1
ATOM 842 C CA . TRP A 1 110 ? -0.899 6.176 9.312 1.00 84.44 110 TRP A CA 1
ATOM 843 C C . TRP A 1 110 ? -0.237 5.680 10.590 1.00 84.44 110 TRP A C 1
ATOM 845 O O . TRP A 1 110 ? -0.435 4.528 10.993 1.00 84.44 110 TRP A O 1
ATOM 855 N N . SER A 1 111 ? 0.478 6.584 11.262 1.00 89.44 111 SER A N 1
ATOM 856 C CA . SER A 1 111 ? 1.010 6.309 12.591 1.00 89.44 111 SER A CA 1
ATOM 857 C C . SER A 1 111 ? -0.127 6.007 13.569 1.00 89.44 111 SER A C 1
ATOM 859 O O . SER A 1 111 ? -1.236 6.542 13.457 1.00 89.44 111 SER A O 1
ATOM 861 N N . GLU A 1 112 ? 0.150 5.169 14.570 1.00 87.31 112 GLU A N 1
ATOM 862 C CA . GLU A 1 112 ? -0.832 4.891 15.622 1.00 87.31 112 GLU A CA 1
ATOM 863 C C . GLU A 1 112 ? -1.306 6.169 16.322 1.00 87.31 112 GLU A C 1
ATOM 865 O O . GLU A 1 112 ? -2.469 6.262 16.708 1.00 87.31 112 GLU A O 1
ATOM 870 N N . GLU A 1 113 ? -0.432 7.170 16.446 1.00 89.62 113 GLU A N 1
ATOM 871 C CA . GLU A 1 113 ? -0.767 8.464 17.038 1.00 89.62 113 GLU A CA 1
ATOM 872 C C . GLU A 1 113 ? -1.838 9.200 16.221 1.00 89.62 113 GLU A C 1
ATOM 874 O O . GLU A 1 113 ? -2.810 9.703 16.782 1.00 89.62 113 GLU A O 1
ATOM 879 N N . MET A 1 114 ? -1.732 9.195 14.887 1.00 88.31 114 MET A N 1
ATOM 880 C CA . MET A 1 114 ? -2.749 9.789 14.013 1.00 88.31 114 MET A CA 1
ATOM 881 C C . MET A 1 114 ? -4.083 9.046 14.095 1.00 88.31 114 MET A C 1
ATOM 883 O O . MET A 1 114 ? -5.138 9.682 14.160 1.00 88.31 114 MET A O 1
ATOM 887 N N . VAL A 1 115 ? -4.057 7.709 14.130 1.00 91.19 115 VAL A N 1
ATOM 888 C CA . VAL A 1 115 ? -5.275 6.898 14.292 1.00 91.19 115 VAL A CA 1
ATOM 889 C C . VAL A 1 115 ? -5.930 7.186 15.645 1.00 91.19 115 VAL A C 1
ATOM 891 O O . VAL A 1 115 ? -7.144 7.386 15.702 1.00 91.19 115 VAL A O 1
ATOM 894 N N . ARG A 1 116 ? -5.141 7.288 16.725 1.00 90.44 116 ARG A N 1
ATOM 895 C CA . ARG A 1 116 ? -5.624 7.661 18.065 1.00 90.44 116 ARG A CA 1
ATOM 896 C C . ARG A 1 116 ? -6.206 9.071 18.092 1.00 90.44 116 ARG A C 1
ATOM 898 O O . ARG A 1 116 ? -7.280 9.269 18.666 1.00 90.44 116 ARG A O 1
ATOM 905 N N . HIS A 1 117 ? -5.555 10.032 17.443 1.00 92.50 117 HIS A N 1
ATOM 906 C CA . HIS A 1 117 ? -6.044 11.405 17.353 1.00 92.50 117 HIS A CA 1
ATOM 907 C C . HIS A 1 117 ? -7.372 11.484 16.586 1.00 92.50 117 HIS A C 1
ATOM 909 O O . HIS A 1 117 ? -8.329 12.095 17.065 1.00 92.50 117 HIS A O 1
ATOM 915 N N . LYS A 1 118 ? -7.476 10.806 15.434 1.00 92.69 118 LYS A N 1
ATOM 916 C CA . LYS A 1 118 ? -8.714 10.753 14.642 1.00 92.69 118 LYS A CA 1
ATOM 917 C C . LYS A 1 118 ? -9.837 10.027 15.381 1.00 92.69 118 LYS A C 1
ATOM 919 O O . LYS A 1 118 ? -10.966 10.500 15.378 1.00 92.69 118 LYS A O 1
ATOM 924 N N . LEU A 1 119 ? -9.543 8.910 16.048 1.00 94.31 119 LEU A N 1
ATOM 925 C CA . LEU A 1 119 ? -10.524 8.224 16.887 1.00 94.31 119 LEU A CA 1
ATOM 926 C C . LEU A 1 119 ? -11.043 9.168 17.976 1.00 94.31 119 LEU A C 1
ATOM 928 O O . LEU A 1 119 ? -12.251 9.311 18.139 1.00 94.31 119 LEU A O 1
ATOM 932 N N . SER A 1 120 ? -10.135 9.851 18.675 1.00 93.62 120 SER A N 1
ATOM 933 C CA . SER A 1 120 ? -10.488 10.787 19.743 1.00 93.62 120 SER A CA 1
ATOM 934 C C . SER A 1 120 ? -11.369 11.926 19.229 1.00 93.62 120 SER A C 1
ATOM 936 O O . SER A 1 120 ? -12.353 12.258 19.880 1.00 93.62 120 SER A O 1
ATOM 938 N N . SER A 1 121 ? -11.081 12.493 18.053 1.00 94.69 121 SER A N 1
ATOM 939 C CA . SER A 1 121 ? -11.893 13.579 17.485 1.00 94.69 121 SER A CA 1
ATOM 940 C C . SER A 1 121 ? -13.286 13.141 17.020 1.00 94.69 121 SER A C 1
ATOM 942 O O . SER A 1 121 ? -14.194 13.967 16.988 1.00 94.69 121 SER A O 1
ATOM 944 N N . LEU A 1 122 ? -13.480 11.853 16.714 1.00 95.12 122 LEU A N 1
ATOM 945 C CA . LEU A 1 122 ? -14.775 11.291 16.317 1.00 95.12 122 LEU A CA 1
ATOM 946 C C . LEU A 1 122 ? -15.650 10.849 17.500 1.00 95.12 122 LEU A C 1
ATOM 948 O O . LEU A 1 122 ? -16.857 10.675 17.328 1.00 95.12 122 LEU A O 1
ATOM 952 N N . LEU A 1 123 ? -15.075 10.648 18.690 1.00 95.19 123 LEU A N 1
ATOM 953 C CA . LEU A 1 123 ? -15.823 10.183 19.858 1.00 95.19 123 LEU A CA 1
ATOM 954 C C . LEU A 1 123 ? -16.638 11.309 20.525 1.00 95.19 123 LEU A C 1
ATOM 956 O O . LEU A 1 123 ? -16.149 12.437 20.681 1.00 95.19 123 LEU A O 1
ATOM 960 N N . PRO A 1 124 ? -17.855 11.009 21.024 1.00 94.25 124 PRO A N 1
ATOM 961 C CA . PRO A 1 124 ? -18.630 11.957 21.817 1.00 94.25 124 PRO A CA 1
ATOM 962 C C . PRO A 1 124 ? -17.848 12.455 23.040 1.00 94.25 124 PRO A C 1
ATOM 964 O O . PRO A 1 124 ? -17.111 11.696 23.673 1.00 94.25 124 PRO A O 1
ATOM 967 N N . GLN A 1 125 ? -18.057 13.722 23.416 1.00 94.00 125 GLN A N 1
ATOM 968 C CA . GLN A 1 125 ? -17.423 14.343 24.588 1.00 94.00 125 GLN A CA 1
ATOM 969 C C . GLN A 1 125 ? -17.486 13.492 25.876 1.00 94.00 125 GLN A C 1
ATOM 971 O O . GLN A 1 125 ? -16.444 13.351 26.515 1.00 94.00 125 GLN A O 1
ATOM 976 N N . PRO A 1 126 ? -18.622 12.871 26.268 1.00 93.56 126 PRO A N 1
ATOM 977 C CA . PRO A 1 126 ? -18.656 12.067 27.493 1.00 93.56 126 PRO A CA 1
ATOM 978 C C . PRO A 1 126 ? -17.722 10.850 27.439 1.00 93.56 126 PRO A C 1
ATOM 980 O O . PRO A 1 126 ? -17.068 10.536 28.430 1.00 93.56 126 PRO A O 1
ATOM 983 N N . VAL A 1 127 ? -17.593 10.206 26.273 1.00 92.56 127 VAL A N 1
ATOM 984 C CA . VAL A 1 127 ? -16.698 9.052 26.090 1.00 92.56 127 VAL A CA 1
ATOM 985 C C . VAL A 1 127 ? -15.236 9.489 26.169 1.00 92.56 127 VAL A C 1
ATOM 987 O O . VAL A 1 127 ? -14.427 8.818 26.808 1.00 92.56 127 VAL A O 1
ATOM 990 N N . ARG A 1 128 ? -14.896 10.646 25.585 1.00 92.94 128 ARG A N 1
ATOM 991 C CA . ARG A 1 128 ? -13.546 11.224 25.685 1.00 92.94 128 ARG A CA 1
ATOM 992 C C . ARG A 1 128 ? -13.150 11.508 27.131 1.00 92.94 128 ARG A C 1
ATOM 994 O O . ARG A 1 128 ? -12.055 11.138 27.547 1.00 92.94 128 ARG A O 1
ATOM 1001 N N . LEU A 1 129 ? -14.049 12.120 27.902 1.00 92.38 129 LEU A N 1
ATOM 1002 C CA . LEU A 1 129 ? -13.805 12.424 29.313 1.00 92.38 129 LEU A CA 1
ATOM 1003 C C . LEU A 1 129 ? -13.623 11.146 30.141 1.00 92.38 129 LEU A C 1
ATOM 1005 O O . LEU A 1 129 ? -12.714 11.077 30.964 1.00 92.38 129 LEU A O 1
ATOM 1009 N N . GLN A 1 130 ? -14.421 10.105 29.883 1.00 90.81 130 GLN A N 1
ATOM 1010 C CA . GLN A 1 130 ? -14.255 8.803 30.537 1.00 90.81 130 GLN A CA 1
ATOM 1011 C C . GLN A 1 130 ? -12.914 8.143 30.197 1.00 90.81 130 GLN A C 1
ATOM 1013 O O . GLN A 1 130 ? -12.260 7.605 31.088 1.00 90.81 130 GLN A O 1
ATOM 1018 N N . GLN A 1 131 ? -12.471 8.208 28.939 1.00 87.44 131 GLN A N 1
ATOM 1019 C CA . GLN A 1 131 ? -11.165 7.680 28.536 1.00 87.44 131 GLN A CA 1
ATOM 1020 C C . GLN A 1 131 ? -10.014 8.426 29.218 1.00 87.44 131 GLN A C 1
ATOM 1022 O O . GLN A 1 131 ? -9.117 7.792 29.768 1.00 87.44 131 GLN A O 1
ATOM 1027 N N . GLN A 1 132 ? -10.056 9.760 29.250 1.00 89.12 132 GLN A N 1
ATOM 1028 C CA . GLN A 1 132 ? -9.046 10.569 29.941 1.00 89.12 132 GLN A CA 1
ATOM 1029 C C . GLN A 1 132 ? -9.023 10.283 31.448 1.00 89.12 132 GLN A C 1
ATOM 1031 O O . GLN A 1 132 ? -7.949 10.129 32.037 1.00 89.12 132 GLN A O 1
ATOM 1036 N N . ALA A 1 133 ? -10.198 10.140 32.067 1.00 88.31 133 ALA A N 1
ATOM 1037 C CA . ALA A 1 133 ? -10.320 9.775 33.472 1.00 88.31 133 ALA A CA 1
ATOM 1038 C C . ALA A 1 133 ? -9.748 8.376 33.743 1.00 88.31 133 ALA A C 1
ATOM 1040 O O . ALA A 1 133 ? -9.020 8.205 34.716 1.00 88.31 133 ALA A O 1
ATOM 1041 N N . ALA A 1 134 ? -10.003 7.396 32.871 1.00 84.38 134 ALA A N 1
ATOM 1042 C CA . ALA A 1 134 ? -9.455 6.047 32.991 1.00 84.38 134 ALA A CA 1
ATOM 1043 C C . ALA A 1 134 ? -7.925 6.020 32.846 1.00 84.38 134 ALA A C 1
ATOM 1045 O O . ALA A 1 134 ? -7.258 5.335 33.617 1.00 84.38 134 ALA A O 1
ATOM 1046 N N . VAL A 1 135 ? -7.358 6.800 31.919 1.00 85.31 135 VAL A N 1
ATOM 1047 C CA . VAL A 1 135 ? -5.898 6.948 31.773 1.00 85.31 135 VAL A CA 1
ATOM 1048 C C . VAL A 1 135 ? -5.292 7.590 33.025 1.00 85.31 135 VAL A C 1
ATOM 1050 O O . VAL A 1 135 ? -4.307 7.090 33.564 1.00 85.31 135 VAL A O 1
ATOM 1053 N N . THR A 1 136 ? -5.924 8.642 33.549 1.00 83.44 136 THR A N 1
ATOM 1054 C CA . THR A 1 136 ? -5.468 9.336 34.767 1.00 83.44 136 THR A CA 1
ATOM 1055 C C . THR A 1 136 ? -5.597 8.453 36.015 1.00 83.44 136 THR A C 1
ATOM 1057 O O . THR A 1 136 ? -4.725 8.451 36.883 1.00 83.44 136 THR A O 1
ATOM 1060 N N . ALA A 1 137 ? -6.665 7.659 36.103 1.00 80.75 137 ALA A N 1
ATOM 1061 C CA . ALA A 1 137 ? -6.892 6.717 37.194 1.00 80.75 137 ALA A CA 1
ATOM 1062 C C . ALA A 1 137 ? -5.947 5.506 37.117 1.00 80.75 137 ALA A C 1
ATOM 1064 O O . ALA A 1 137 ? -5.458 5.044 38.147 1.00 80.75 137 ALA A O 1
ATOM 1065 N N . GLY A 1 138 ? -5.647 5.023 35.908 1.00 73.50 138 GLY A N 1
ATOM 1066 C CA . GLY A 1 138 ? -4.655 3.978 35.663 1.00 73.50 138 GLY A CA 1
ATOM 1067 C C . GLY A 1 138 ? -3.236 4.430 36.010 1.00 73.50 138 GLY A C 1
ATOM 1068 O O . GLY A 1 138 ? -2.491 3.667 36.618 1.00 73.50 138 GLY A O 1
ATOM 1069 N N . ALA A 1 139 ? -2.895 5.696 35.748 1.00 64.88 139 ALA A N 1
ATOM 1070 C CA . ALA A 1 139 ? -1.613 6.281 36.142 1.00 64.88 139 ALA A CA 1
ATOM 1071 C C . ALA A 1 139 ? -1.401 6.282 37.669 1.00 64.88 139 ALA A C 1
ATOM 1073 O O . ALA A 1 139 ? -0.271 6.145 38.129 1.00 64.88 139 ALA A O 1
ATOM 1074 N N . ARG A 1 140 ? -2.477 6.351 38.468 1.00 61.31 140 ARG A N 1
ATOM 1075 C CA . ARG A 1 140 ? -2.409 6.227 39.938 1.00 61.31 140 ARG A CA 1
ATOM 1076 C C . ARG A 1 140 ? -2.295 4.789 40.448 1.00 61.31 140 ARG A C 1
ATOM 1078 O O . ARG A 1 140 ? -2.048 4.597 41.633 1.00 61.31 140 ARG A O 1
ATOM 1085 N N . ARG A 1 141 ? -2.484 3.783 39.588 1.00 55.62 141 ARG A N 1
ATOM 1086 C CA . ARG A 1 141 ? -2.331 2.361 39.935 1.00 55.62 141 ARG A CA 1
ATOM 1087 C C . ARG A 1 141 ? -0.977 1.773 39.548 1.00 55.62 141 ARG A C 1
ATOM 1089 O O . ARG A 1 141 ? -0.809 0.571 39.707 1.00 55.62 141 ARG A O 1
ATOM 1096 N N . ASN A 1 142 ? -0.017 2.584 39.106 1.00 48.00 142 ASN A N 1
ATOM 1097 C CA . ASN A 1 142 ? 1.384 2.180 39.157 1.00 48.00 142 ASN A CA 1
ATOM 1098 C C . ASN A 1 142 ? 1.894 2.435 40.584 1.00 48.00 142 ASN A C 1
ATOM 1100 O O . ASN A 1 142 ? 2.196 3.587 40.907 1.00 48.00 142 ASN A O 1
ATOM 1104 N N . PRO A 1 143 ? 1.973 1.416 41.466 1.00 56.69 143 PRO A N 1
ATOM 1105 C CA . PRO A 1 143 ? 2.822 1.534 42.642 1.00 56.69 143 PRO A CA 1
ATOM 1106 C C . PRO A 1 143 ? 4.245 1.900 42.181 1.00 56.69 143 PRO A C 1
ATOM 1108 O O . PRO A 1 143 ? 4.622 1.543 41.058 1.00 56.69 143 PRO A O 1
ATOM 1111 N N . PRO A 1 144 ? 5.033 2.621 43.002 1.00 54.78 144 PRO A N 1
ATOM 1112 C CA . PRO A 1 144 ? 6.441 2.863 42.704 1.00 54.78 144 PRO A CA 1
ATOM 1113 C C . PRO A 1 144 ? 7.075 1.530 42.320 1.00 54.78 144 PRO A C 1
ATOM 1115 O O . PRO A 1 144 ? 6.908 0.556 43.052 1.00 54.78 144 PRO A O 1
ATOM 1118 N N . LEU A 1 145 ? 7.687 1.495 41.134 1.00 50.56 145 LEU A N 1
ATOM 1119 C CA . LEU A 1 145 ? 8.264 0.319 40.489 1.00 50.56 145 LEU A CA 1
ATOM 1120 C C . LEU A 1 145 ? 9.075 -0.506 41.499 1.00 50.56 145 LEU A C 1
ATOM 1122 O O . LEU A 1 145 ? 10.263 -0.269 41.702 1.00 50.56 145 LEU A O 1
ATOM 1126 N N . ALA A 1 146 ? 8.434 -1.487 42.132 1.00 53.31 146 ALA A N 1
ATOM 1127 C CA . ALA A 1 146 ? 9.147 -2.602 42.716 1.00 53.31 146 ALA A CA 1
ATOM 1128 C C . ALA A 1 146 ? 9.794 -3.330 41.536 1.00 53.31 146 ALA A C 1
ATOM 1130 O O . ALA A 1 146 ? 9.124 -3.570 40.529 1.00 53.31 146 ALA A O 1
ATOM 1131 N N . ALA A 1 147 ? 11.100 -3.575 41.652 1.00 57.53 147 ALA A N 1
ATOM 1132 C CA . ALA A 1 147 ? 11.970 -4.132 40.624 1.00 57.53 147 ALA A CA 1
ATOM 1133 C C . ALA A 1 147 ? 11.233 -5.127 39.716 1.00 57.53 147 ALA A C 1
ATOM 1135 O O . ALA A 1 147 ? 10.766 -6.178 40.160 1.00 57.53 147 ALA A O 1
ATOM 1136 N N . VAL A 1 148 ? 11.112 -4.762 38.438 1.00 51.06 148 VAL A N 1
ATOM 1137 C CA . VAL A 1 148 ? 10.608 -5.653 37.396 1.00 51.06 148 VAL A CA 1
ATOM 1138 C C . VAL A 1 148 ? 11.483 -6.913 37.426 1.00 51.06 148 VAL A C 1
ATOM 1140 O O . VAL A 1 148 ? 12.708 -6.788 37.387 1.00 51.06 148 VAL A O 1
ATOM 1143 N N . PRO A 1 149 ? 10.910 -8.123 37.543 1.00 56.91 149 PRO A N 1
ATOM 1144 C CA . PRO A 1 149 ? 11.702 -9.344 37.575 1.00 56.91 149 PRO A CA 1
ATOM 1145 C C . PRO A 1 149 ? 12.487 -9.482 36.267 1.00 56.91 149 PRO A C 1
ATOM 1147 O O . PRO A 1 149 ? 11.954 -9.200 35.192 1.00 56.91 149 PRO A O 1
ATOM 1150 N N . SER A 1 150 ? 13.729 -9.961 36.379 1.00 61.41 150 SER A N 1
ATOM 1151 C CA . SER A 1 150 ? 14.801 -10.062 35.363 1.00 61.41 150 SER A CA 1
ATOM 1152 C C . SER A 1 150 ? 14.450 -10.716 34.009 1.00 61.41 150 SER A C 1
ATOM 1154 O O . SER A 1 150 ? 15.292 -10.839 33.121 1.00 61.41 150 SER A O 1
ATOM 1156 N N . SER A 1 151 ? 13.196 -11.114 33.805 1.00 66.88 151 SER A N 1
ATOM 1157 C CA . SER A 1 151 ? 12.670 -11.735 32.591 1.00 66.88 151 SER A CA 1
ATOM 1158 C C . SER A 1 151 ? 12.620 -10.778 31.392 1.00 66.88 151 SER A C 1
ATOM 1160 O O . SER A 1 151 ? 12.900 -11.186 30.265 1.00 66.88 151 SER A O 1
ATOM 1162 N N . THR A 1 152 ? 12.317 -9.489 31.590 1.00 69.75 152 THR A N 1
ATOM 1163 C CA . THR A 1 152 ? 12.303 -8.518 30.477 1.00 69.75 152 THR A CA 1
ATOM 1164 C C . THR A 1 152 ? 13.707 -8.127 30.029 1.00 69.75 152 THR A C 1
ATOM 1166 O O . THR A 1 152 ? 13.937 -7.985 28.830 1.00 69.75 152 THR A O 1
ATOM 1169 N N . GLU A 1 153 ? 14.657 -8.030 30.960 1.00 75.81 153 GLU A N 1
ATOM 1170 C CA . GLU A 1 153 ? 16.070 -7.786 30.645 1.00 75.81 153 GLU A CA 1
ATOM 1171 C C . GLU A 1 153 ? 16.683 -8.959 29.874 1.00 75.81 153 GLU A C 1
ATOM 1173 O O . GLU A 1 153 ? 17.340 -8.744 28.858 1.00 75.81 153 GLU A O 1
ATOM 1178 N N . ALA A 1 154 ? 1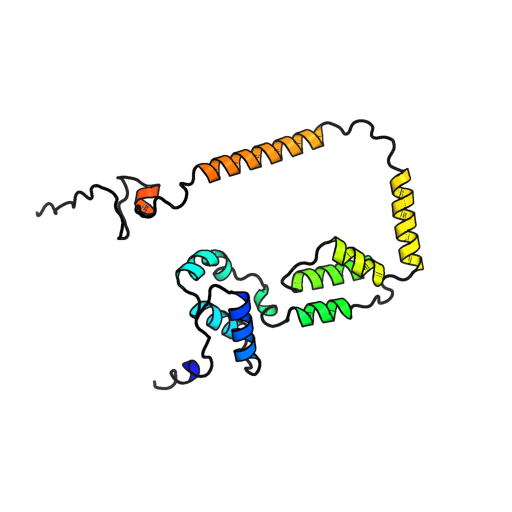6.380 -10.203 30.264 1.00 77.00 154 ALA A N 1
ATOM 1179 C CA . ALA A 1 154 ? 16.831 -11.386 29.531 1.00 77.00 154 ALA A CA 1
ATOM 1180 C C . ALA A 1 154 ? 16.295 -11.426 28.085 1.00 77.00 154 ALA A C 1
ATOM 1182 O O . ALA A 1 154 ? 17.013 -11.804 27.156 1.00 77.00 154 ALA A O 1
ATOM 1183 N N . ARG A 1 155 ? 15.044 -10.997 27.864 1.00 81.69 155 ARG A N 1
ATOM 1184 C CA . ARG A 1 155 ? 14.459 -10.917 26.515 1.00 81.69 155 ARG A CA 1
ATOM 1185 C C . ARG A 1 155 ? 15.092 -9.811 25.674 1.00 81.69 155 ARG A C 1
ATOM 1187 O O . ARG A 1 155 ? 15.341 -10.040 24.494 1.00 81.69 155 ARG A O 1
ATOM 1194 N N . LEU A 1 156 ? 15.382 -8.651 26.265 1.00 85.44 156 LEU A N 1
ATOM 1195 C CA . LEU A 1 156 ? 16.084 -7.565 25.575 1.00 85.44 156 LEU A CA 1
ATOM 1196 C C . LEU A 1 156 ? 17.512 -7.974 25.196 1.00 85.44 156 LEU A C 1
ATOM 1198 O O . LEU A 1 156 ? 17.891 -7.805 24.040 1.00 85.44 156 LEU A O 1
ATOM 1202 N N . ALA A 1 157 ? 18.247 -8.620 26.104 1.00 84.00 157 ALA A N 1
ATOM 1203 C CA . ALA A 1 157 ? 19.581 -9.148 25.819 1.00 84.00 157 ALA A CA 1
ATOM 1204 C C . ALA A 1 157 ? 19.571 -10.194 24.686 1.00 84.00 157 ALA A C 1
ATOM 1206 O O . ALA A 1 157 ? 20.459 -10.205 23.834 1.00 84.00 157 ALA A O 1
ATOM 1207 N N . SER A 1 158 ? 18.543 -11.049 24.625 1.00 87.75 158 SER A N 1
ATOM 1208 C CA . SER A 1 158 ? 18.374 -12.031 23.544 1.00 87.75 158 SER A CA 1
ATOM 1209 C C . SER A 1 158 ? 18.091 -11.380 22.182 1.00 87.75 158 SER A C 1
ATOM 1211 O O . SER A 1 158 ? 18.643 -11.811 21.163 1.00 87.75 158 SER A O 1
ATOM 1213 N N . VAL A 1 159 ? 17.271 -10.324 22.148 1.00 87.94 159 VAL A N 1
ATOM 1214 C CA . VAL A 1 159 ? 17.004 -9.563 20.916 1.00 87.94 159 VAL A CA 1
ATOM 1215 C C . VAL A 1 159 ? 18.261 -8.827 20.456 1.00 87.94 159 VAL A C 1
ATOM 1217 O O . VAL A 1 159 ? 18.605 -8.880 19.277 1.00 87.94 159 VAL A O 1
ATOM 1220 N N . GLU A 1 160 ? 18.989 -8.203 21.380 1.00 93.75 160 GLU A N 1
ATOM 1221 C CA . GLU A 1 160 ? 20.227 -7.490 21.072 1.00 93.75 160 GLU A CA 1
ATOM 1222 C C . GLU A 1 160 ? 21.316 -8.436 20.538 1.00 93.75 160 GLU A C 1
ATOM 1224 O O . GLU A 1 160 ? 21.965 -8.138 19.535 1.00 93.75 160 GLU A O 1
A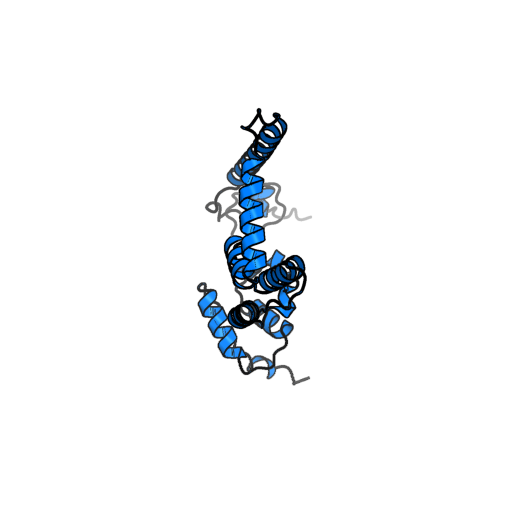TOM 1229 N N . ALA A 1 161 ? 21.459 -9.629 21.128 1.00 91.12 161 ALA A N 1
ATOM 1230 C CA . ALA A 1 161 ? 22.357 -10.665 20.618 1.00 91.12 161 ALA A CA 1
ATOM 1231 C C . ALA A 1 161 ? 21.977 -11.122 19.196 1.00 91.12 161 ALA A C 1
ATOM 1233 O O . ALA A 1 161 ? 22.852 -11.338 18.354 1.00 91.12 161 ALA A O 1
ATOM 1234 N N . SER A 1 162 ? 20.677 -11.226 18.908 1.00 91.31 162 SER A N 1
ATOM 1235 C CA . SER A 1 162 ? 20.178 -11.603 17.581 1.00 91.31 162 SER A CA 1
ATOM 1236 C C . SER A 1 162 ? 20.473 -10.528 16.530 1.00 91.31 162 SER A C 1
ATOM 1238 O O . SER A 1 162 ? 20.883 -10.859 15.418 1.00 91.31 162 SER A O 1
ATOM 1240 N N . LEU A 1 163 ? 20.334 -9.246 16.887 1.00 90.19 163 LEU A N 1
ATOM 1241 C CA . LEU A 1 163 ? 20.673 -8.126 16.005 1.00 90.19 163 LEU A CA 1
ATOM 1242 C C . LEU A 1 163 ? 22.170 -8.081 15.689 1.00 90.19 163 LEU A C 1
ATOM 1244 O O . LEU A 1 163 ? 22.531 -8.012 14.518 1.00 90.19 163 LEU A O 1
ATOM 1248 N N . ARG A 1 164 ? 23.040 -8.238 16.695 1.00 92.25 164 ARG A N 1
ATOM 1249 C CA . ARG A 1 164 ? 24.497 -8.293 16.472 1.00 92.25 164 ARG A CA 1
ATOM 1250 C C . ARG A 1 164 ? 24.907 -9.468 15.583 1.00 92.25 164 ARG A C 1
ATOM 1252 O O . ARG A 1 164 ? 25.815 -9.339 14.767 1.00 92.25 164 ARG A O 1
ATOM 1259 N N . CYS A 1 165 ? 24.235 -10.615 15.711 1.00 90.69 165 CYS A N 1
ATOM 1260 C CA . CYS A 1 165 ? 24.463 -11.762 14.831 1.00 90.69 165 CYS A CA 1
ATOM 1261 C C . CYS A 1 165 ? 24.082 -11.439 13.376 1.00 90.69 165 CYS A C 1
ATOM 1263 O O . CYS A 1 165 ? 24.846 -11.728 12.456 1.00 90.69 165 CYS A O 1
ATOM 1265 N N . LEU A 1 166 ? 22.936 -10.782 13.167 1.00 82.69 166 LEU A N 1
ATOM 1266 C CA . LEU A 1 166 ? 22.488 -10.357 11.841 1.00 82.69 166 LEU A CA 1
ATOM 1267 C C . LEU A 1 166 ? 23.441 -9.323 11.222 1.00 82.69 166 LEU A C 1
ATOM 1269 O O . LEU A 1 166 ? 23.799 -9.445 10.055 1.00 82.69 166 LEU A O 1
ATOM 1273 N N . GLU A 1 167 ? 23.902 -8.346 12.002 1.00 87.19 167 GLU A N 1
ATOM 1274 C CA . GLU A 1 167 ? 24.894 -7.357 11.569 1.00 87.19 167 GLU A CA 1
ATOM 1275 C C . GLU A 1 167 ? 26.227 -8.011 11.199 1.00 87.19 167 GLU A C 1
ATOM 1277 O O . GLU A 1 167 ? 26.803 -7.677 10.168 1.00 87.19 167 GLU A O 1
ATOM 1282 N N . ALA A 1 168 ? 26.693 -8.995 11.974 1.00 86.12 168 ALA A N 1
ATOM 1283 C CA . ALA A 1 168 ? 27.901 -9.750 11.650 1.00 86.12 168 ALA A CA 1
ATOM 1284 C C . ALA A 1 168 ? 27.750 -10.569 10.358 1.00 86.12 168 ALA A C 1
ATOM 1286 O O . ALA A 1 168 ? 28.706 -10.697 9.593 1.00 86.12 168 ALA A O 1
ATOM 1287 N N . LEU A 1 169 ? 26.557 -11.108 10.086 1.00 79.69 169 LEU A N 1
ATOM 1288 C CA . LEU A 1 169 ? 26.261 -11.760 8.811 1.00 79.69 169 LEU A CA 1
ATOM 1289 C C . LEU A 1 169 ? 26.249 -10.747 7.666 1.00 79.69 169 LEU A C 1
ATOM 1291 O O . LEU A 1 169 ? 26.869 -11.008 6.642 1.00 79.69 169 LEU A O 1
ATOM 1295 N N . LEU A 1 170 ? 25.613 -9.588 7.851 1.00 76.06 170 LEU A N 1
ATOM 1296 C CA . LEU A 1 170 ? 25.556 -8.512 6.858 1.00 76.06 170 LEU A CA 1
ATOM 1297 C C . LEU A 1 170 ? 26.941 -7.932 6.542 1.00 76.06 170 LEU A C 1
ATOM 1299 O O . LEU A 1 170 ? 27.265 -7.741 5.375 1.00 76.06 170 LEU A O 1
ATOM 1303 N N . ALA A 1 171 ? 27.792 -7.747 7.551 1.00 77.44 171 ALA A N 1
ATOM 1304 C CA . ALA A 1 171 ? 29.174 -7.297 7.390 1.00 77.44 171 ALA A CA 1
ATOM 1305 C C . ALA A 1 171 ? 30.060 -8.321 6.658 1.00 77.44 171 ALA A C 1
ATOM 1307 O O . ALA A 1 171 ? 31.072 -7.952 6.066 1.00 77.44 171 ALA A O 1
ATOM 1308 N N . ARG A 1 172 ? 29.683 -9.607 6.670 1.00 75.94 172 ARG A N 1
ATOM 1309 C CA . ARG A 1 172 ? 30.341 -10.659 5.880 1.00 75.94 172 ARG A CA 1
ATOM 1310 C C . ARG A 1 172 ? 29.879 -10.709 4.430 1.00 75.94 172 ARG A C 1
ATOM 1312 O O . ARG A 1 172 ? 30.460 -11.475 3.668 1.00 75.94 172 ARG A O 1
ATOM 1319 N N . PHE A 1 173 ? 28.871 -9.937 4.023 1.00 64.69 173 PHE A N 1
ATOM 1320 C CA . PHE A 1 173 ? 28.606 -9.750 2.601 1.00 64.69 173 PHE A CA 1
ATOM 1321 C C . PHE A 1 173 ? 29.556 -8.666 2.086 1.00 64.69 173 PHE A C 1
ATOM 1323 O O . PHE A 1 173 ? 29.409 -7.513 2.491 1.00 64.69 173 PHE A O 1
ATOM 1330 N N . PRO A 1 174 ? 30.509 -8.996 1.189 1.00 59.62 174 PRO A N 1
ATOM 1331 C CA . PRO A 1 174 ? 31.324 -7.988 0.533 1.00 59.62 174 PRO A CA 1
ATOM 1332 C C . PRO A 1 174 ? 30.423 -6.900 -0.039 1.00 59.62 174 PRO A C 1
ATOM 1334 O O . PRO A 1 174 ? 29.517 -7.196 -0.838 1.00 59.62 174 PRO A O 1
ATOM 1337 N N . THR A 1 175 ? 30.668 -5.667 0.404 1.00 53.28 175 THR A N 1
ATOM 1338 C CA . THR A 1 175 ? 30.137 -4.461 -0.213 1.00 53.28 175 THR A CA 1
ATOM 1339 C C . THR A 1 175 ? 30.455 -4.503 -1.704 1.00 53.28 175 THR A C 1
ATOM 1341 O O . THR A 1 175 ? 31.397 -5.146 -2.162 1.00 53.28 175 THR A O 1
ATOM 1344 N N . GLN A 1 176 ? 29.577 -3.888 -2.478 1.00 54.19 176 GLN A N 1
ATOM 1345 C CA . GLN A 1 176 ? 29.393 -4.032 -3.918 1.00 54.19 176 GLN A CA 1
ATOM 1346 C C . GLN A 1 176 ? 30.546 -3.467 -4.780 1.00 54.19 176 GLN A C 1
ATOM 1348 O O . GLN A 1 176 ? 30.299 -2.869 -5.820 1.00 54.19 176 GLN A O 1
ATOM 1353 N N . THR A 1 177 ? 31.798 -3.626 -4.356 1.00 53.94 177 THR A N 1
ATOM 1354 C CA . THR A 1 177 ? 33.002 -3.310 -5.134 1.00 53.94 177 THR A CA 1
ATOM 1355 C C . THR A 1 177 ? 33.621 -4.543 -5.799 1.00 53.94 177 THR A C 1
ATOM 1357 O O . THR A 1 177 ? 34.386 -4.380 -6.738 1.00 53.94 177 THR A O 1
ATOM 1360 N N . ASP A 1 178 ? 33.203 -5.763 -5.436 1.00 54.69 178 ASP A N 1
ATOM 1361 C CA . ASP A 1 178 ? 33.516 -7.012 -6.164 1.00 54.69 178 ASP A CA 1
ATOM 1362 C C . ASP A 1 178 ? 32.605 -7.211 -7.395 1.00 54.69 178 ASP A C 1
ATOM 1364 O O . ASP A 1 178 ? 32.052 -8.285 -7.642 1.00 54.69 178 ASP A O 1
ATOM 1368 N N . ALA A 1 179 ? 32.393 -6.150 -8.177 1.00 61.12 179 ALA A N 1
ATOM 1369 C CA . ALA A 1 179 ? 31.552 -6.186 -9.376 1.00 61.12 179 ALA A CA 1
ATOM 1370 C C . ALA A 1 179 ? 32.131 -7.066 -10.503 1.00 61.12 179 ALA A C 1
ATOM 1372 O O . ALA A 1 179 ? 31.469 -7.289 -11.514 1.00 61.12 179 ALA A O 1
ATOM 1373 N N . GLU A 1 180 ? 33.348 -7.581 -10.334 1.00 78.88 180 GLU A N 1
ATOM 1374 C CA . GLU A 1 180 ? 34.051 -8.329 -11.369 1.00 78.88 180 GLU A CA 1
ATOM 1375 C C . GLU A 1 180 ? 33.885 -9.852 -11.249 1.00 78.88 180 GLU A C 1
ATOM 1377 O O . GLU A 1 180 ? 34.206 -10.579 -12.187 1.00 78.88 180 GLU A O 1
ATOM 1382 N N . VAL A 1 181 ? 33.337 -10.377 -10.149 1.00 84.56 181 VAL A N 1
ATOM 1383 C CA . VAL A 1 181 ? 33.170 -11.827 -9.957 1.00 84.56 181 VAL A CA 1
ATOM 1384 C C . VAL A 1 181 ? 31.693 -12.210 -10.014 1.00 84.56 181 VAL A C 1
ATOM 1386 O O . VAL A 1 181 ? 30.872 -11.725 -9.237 1.00 84.56 181 VAL A O 1
ATOM 1389 N N . CYS A 1 182 ? 31.326 -13.108 -10.935 1.00 86.69 182 CYS A N 1
ATOM 1390 C CA . CYS A 1 182 ? 29.941 -13.558 -11.051 1.00 86.69 182 CYS A CA 1
ATOM 1391 C C . CYS A 1 182 ? 29.501 -14.351 -9.809 1.00 86.69 182 CYS A C 1
ATOM 1393 O O . CYS A 1 182 ? 30.313 -14.954 -9.105 1.00 86.69 182 CYS A O 1
ATOM 1395 N N . PHE A 1 183 ? 28.187 -14.395 -9.577 1.00 84.94 183 PHE A N 1
ATOM 1396 C CA . PHE A 1 183 ? 27.573 -15.069 -8.428 1.00 84.94 183 PHE A CA 1
ATOM 1397 C C . PHE A 1 183 ? 28.115 -16.489 -8.179 1.00 84.94 183 PHE A C 1
ATOM 1399 O O . PHE A 1 183 ? 28.363 -16.860 -7.035 1.00 84.94 183 PHE A O 1
ATOM 1406 N N . TYR A 1 184 ? 28.341 -17.266 -9.243 1.00 86.38 184 TYR A N 1
ATOM 1407 C CA . TYR A 1 184 ? 28.816 -18.644 -9.134 1.00 86.38 184 TYR A CA 1
ATOM 1408 C C . TYR A 1 184 ? 30.247 -18.737 -8.591 1.00 86.38 184 TYR A C 1
ATOM 1410 O O . TYR A 1 184 ? 30.473 -19.479 -7.643 1.00 86.38 184 TYR A O 1
ATOM 1418 N N . HIS A 1 185 ? 31.194 -17.952 -9.109 1.00 88.25 185 HIS A N 1
ATOM 1419 C CA . HIS A 1 185 ? 32.564 -17.942 -8.576 1.00 88.25 185 HIS A CA 1
ATOM 1420 C C . HIS A 1 185 ? 32.632 -17.318 -7.176 1.00 88.25 185 HIS A C 1
ATOM 1422 O O . HIS A 1 185 ? 33.427 -17.750 -6.350 1.00 88.25 185 HIS A O 1
ATOM 1428 N N . ARG A 1 186 ? 31.740 -16.371 -6.852 1.00 82.81 186 ARG A N 1
ATOM 1429 C CA . ARG A 1 186 ? 31.644 -15.816 -5.492 1.00 82.81 186 ARG A CA 1
ATOM 1430 C C . ARG A 1 186 ? 31.236 -16.867 -4.456 1.00 82.81 186 ARG A C 1
ATOM 1432 O O . ARG A 1 186 ? 31.646 -16.764 -3.306 1.00 82.81 186 ARG A O 1
ATOM 1439 N N . PHE A 1 187 ? 30.412 -17.840 -4.841 1.00 85.25 187 PHE A N 1
ATOM 1440 C CA . PHE A 1 187 ? 29.879 -18.838 -3.913 1.00 85.25 187 PHE A CA 1
ATOM 1441 C C . PHE A 1 187 ? 30.661 -20.158 -3.923 1.00 85.25 187 PHE A C 1
ATOM 1443 O O . PHE A 1 187 ? 30.860 -20.755 -2.871 1.00 85.25 187 PHE A O 1
ATOM 1450 N N . PHE A 1 188 ? 31.110 -20.606 -5.096 1.00 85.81 188 PHE A N 1
ATOM 1451 C CA . PHE A 1 188 ? 31.759 -21.908 -5.287 1.00 85.81 188 PHE A CA 1
ATOM 1452 C C . PHE A 1 188 ? 33.270 -21.807 -5.554 1.00 85.81 188 PHE A C 1
ATOM 1454 O O . PHE A 1 188 ? 33.935 -22.834 -5.658 1.00 85.81 188 PHE A O 1
ATOM 1461 N N . GLY A 1 189 ? 33.829 -20.596 -5.671 1.00 87.94 189 GLY A N 1
ATOM 1462 C CA . GLY A 1 189 ? 35.249 -20.398 -5.970 1.00 87.94 189 GLY A CA 1
ATOM 1463 C C . GLY A 1 189 ? 35.670 -21.106 -7.260 1.00 87.94 189 GLY A C 1
ATOM 1464 O O . GLY A 1 189 ? 34.942 -21.088 -8.251 1.00 87.94 189 GLY A O 1
ATOM 1465 N N . GLU A 1 190 ? 36.825 -21.771 -7.233 1.00 87.19 190 GLU A N 1
ATOM 1466 C CA . GLU A 1 190 ? 37.372 -22.542 -8.362 1.00 87.19 190 GLU A CA 1
ATOM 1467 C C . GLU A 1 190 ? 36.547 -23.792 -8.726 1.00 87.19 190 GLU A C 1
ATOM 1469 O O . GLU A 1 190 ? 36.680 -24.319 -9.828 1.00 87.19 190 GLU A O 1
ATOM 1474 N N . GLU A 1 191 ? 35.654 -24.260 -7.845 1.00 85.50 191 GLU A N 1
ATOM 1475 C CA . GLU A 1 191 ? 34.791 -25.421 -8.113 1.00 85.50 191 GLU A CA 1
ATOM 1476 C C . GLU A 1 191 ? 33.551 -25.071 -8.958 1.00 85.50 191 GLU A C 1
ATOM 1478 O O . GLU A 1 191 ? 32.751 -25.948 -9.310 1.00 85.50 191 GLU A O 1
ATOM 1483 N N . ALA A 1 192 ? 33.363 -23.792 -9.301 1.00 87.62 192 ALA A N 1
ATOM 1484 C CA . ALA A 1 192 ? 32.232 -23.331 -10.093 1.00 87.62 192 ALA A CA 1
ATOM 1485 C C . ALA A 1 192 ? 32.235 -23.963 -11.498 1.00 87.62 192 ALA A C 1
ATOM 1487 O O . ALA A 1 192 ? 33.019 -23.615 -12.377 1.00 87.62 192 ALA A O 1
ATOM 1488 N N . ARG A 1 193 ? 31.279 -24.862 -11.757 1.00 85.12 193 ARG A N 1
ATOM 1489 C CA . ARG A 1 193 ? 31.103 -25.509 -13.075 1.00 85.12 193 ARG A CA 1
ATOM 1490 C C . ARG A 1 193 ? 30.341 -24.655 -14.092 1.00 85.12 193 ARG A C 1
ATOM 1492 O O . ARG A 1 193 ? 30.083 -25.093 -15.210 1.00 85.12 193 ARG A O 1
ATOM 1499 N N . SER A 1 194 ? 29.882 -23.472 -13.700 1.00 83.00 194 SER A N 1
ATOM 1500 C CA . SER A 1 194 ? 29.066 -22.587 -14.532 1.00 83.00 194 SER A CA 1
ATOM 1501 C C . SER A 1 194 ? 29.350 -21.137 -14.174 1.00 83.00 194 SER A C 1
ATOM 1503 O O . SER A 1 194 ? 29.532 -20.815 -13.005 1.00 83.00 194 SER A O 1
ATOM 1505 N N . TYR A 1 195 ? 29.372 -20.261 -15.176 1.00 85.12 195 TYR A N 1
ATOM 1506 C CA . TYR A 1 195 ? 29.626 -18.832 -15.000 1.00 85.12 195 TYR A CA 1
ATOM 1507 C C . TYR A 1 195 ? 28.875 -18.010 -16.058 1.00 85.12 195 TYR A C 1
ATOM 1509 O O . TYR A 1 195 ? 28.470 -18.540 -17.093 1.00 85.12 195 TYR A O 1
ATOM 1517 N N . ARG A 1 196 ? 28.680 -16.709 -15.797 1.00 78.69 196 ARG A N 1
ATOM 1518 C CA . ARG A 1 196 ? 28.167 -15.736 -16.780 1.00 78.69 196 ARG A CA 1
ATOM 1519 C C . ARG A 1 196 ? 29.213 -14.639 -17.023 1.00 78.69 196 ARG A C 1
ATOM 1521 O O . ARG A 1 196 ? 29.623 -14.015 -16.045 1.00 78.69 196 ARG A O 1
ATOM 1528 N N . PRO A 1 197 ? 29.635 -14.387 -18.277 1.00 77.44 197 PRO A N 1
ATOM 1529 C CA . PRO A 1 197 ? 30.445 -13.219 -18.624 1.00 77.44 197 PRO A CA 1
ATOM 1530 C C . PRO A 1 197 ? 29.656 -11.900 -18.467 1.00 77.44 197 PRO A C 1
ATOM 1532 O O . PRO A 1 197 ? 28.442 -11.913 -18.693 1.00 77.44 197 PRO A O 1
ATOM 1535 N N . PRO A 1 198 ? 30.316 -10.765 -18.155 1.00 82.56 198 PRO A N 1
ATOM 1536 C CA . PRO A 1 198 ? 31.742 -10.629 -17.847 1.00 82.56 198 PRO A CA 1
ATOM 1537 C C . PRO A 1 198 ? 32.059 -11.094 -16.414 1.00 82.56 198 PRO A C 1
ATOM 1539 O O . PRO A 1 198 ? 31.357 -10.753 -15.469 1.00 82.56 198 PRO A O 1
ATOM 1542 N N . CYS A 1 199 ? 33.112 -11.898 -16.255 1.00 85.69 199 CYS A N 1
ATOM 1543 C CA . CYS A 1 199 ? 33.608 -12.350 -14.957 1.00 85.69 199 CYS A CA 1
ATOM 1544 C C . CYS A 1 199 ? 35.139 -12.364 -15.010 1.00 85.69 199 CYS A C 1
ATOM 1546 O O . CYS A 1 199 ? 35.704 -13.068 -15.841 1.00 85.69 199 CYS A O 1
ATOM 1548 N N . ALA A 1 200 ? 35.797 -11.600 -14.143 1.00 86.44 200 ALA A N 1
ATOM 1549 C CA . ALA A 1 200 ? 37.248 -11.455 -14.065 1.00 86.44 200 ALA A CA 1
ATOM 1550 C C . ALA A 1 200 ? 37.920 -12.523 -13.184 1.00 86.44 200 ALA A C 1
ATOM 1552 O O . ALA A 1 200 ? 39.031 -12.309 -12.708 1.00 86.44 200 ALA A O 1
ATOM 1553 N N . TRP A 1 201 ? 37.265 -13.668 -12.942 1.00 86.31 201 TRP A N 1
ATOM 1554 C CA . TRP A 1 201 ? 37.874 -14.741 -12.155 1.00 86.31 201 TRP A CA 1
ATOM 1555 C C . TRP A 1 201 ? 39.107 -15.282 -12.900 1.00 86.31 201 TRP A C 1
ATOM 1557 O O . TRP A 1 201 ? 38.962 -15.773 -14.027 1.00 86.31 201 TRP A O 1
ATOM 1567 N N . PRO A 1 202 ? 40.320 -15.161 -12.331 1.00 75.62 202 PRO A N 1
ATOM 1568 C CA . PRO A 1 202 ? 41.533 -15.609 -12.993 1.00 75.62 202 PRO A CA 1
ATOM 1569 C C . PRO A 1 202 ? 41.519 -17.139 -13.076 1.00 75.62 202 PRO A C 1
ATOM 1571 O O . PRO A 1 202 ? 41.221 -17.818 -12.103 1.00 75.62 202 PRO A O 1
ATOM 1574 N N . HIS A 1 203 ? 41.849 -17.668 -14.254 1.00 67.50 203 HIS A N 1
ATOM 1575 C CA . HIS A 1 203 ? 41.890 -19.096 -14.596 1.00 67.50 203 HIS A CA 1
ATOM 1576 C C . HIS A 1 203 ? 40.543 -19.797 -14.8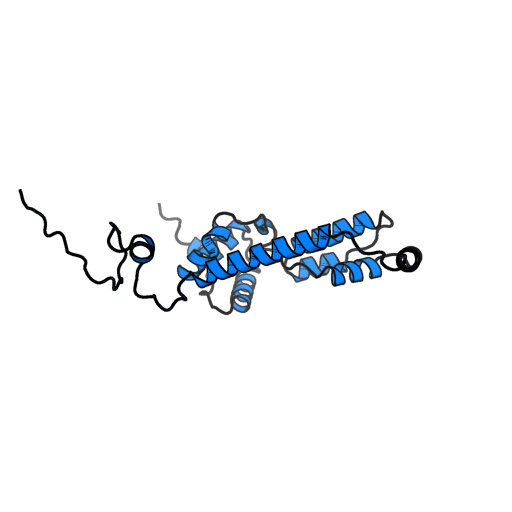09 1.00 67.50 203 HIS A C 1
ATOM 1578 O O . HIS A 1 203 ? 40.089 -20.614 -14.017 1.00 67.50 203 HIS A O 1
ATOM 1584 N N . GLN A 1 204 ? 40.017 -19.655 -16.024 1.00 62.09 204 GLN A N 1
ATOM 1585 C CA . GLN A 1 204 ? 39.477 -20.827 -16.706 1.00 62.09 204 GLN A CA 1
ATOM 1586 C C . GLN A 1 204 ? 40.613 -21.514 -17.440 1.00 62.09 204 GLN A C 1
ATOM 1588 O O . GLN A 1 204 ? 41.008 -21.109 -18.533 1.00 62.09 204 GLN A O 1
ATOM 1593 N N . GLY A 1 205 ? 41.142 -22.577 -16.837 1.00 58.72 205 GLY A N 1
ATOM 1594 C CA . GLY A 1 205 ? 41.752 -23.629 -17.629 1.00 58.72 205 GLY A CA 1
ATOM 1595 C C . GLY A 1 205 ? 40.661 -24.170 -18.540 1.00 58.72 205 GLY A C 1
ATOM 1596 O O . GLY A 1 205 ? 39.920 -25.063 -18.141 1.00 58.72 205 GLY A O 1
ATOM 1597 N N . ASN A 1 206 ? 40.505 -23.579 -19.730 1.00 55.00 206 ASN A N 1
ATOM 1598 C CA . ASN A 1 206 ? 39.736 -24.170 -20.810 1.00 55.00 206 ASN A CA 1
ATOM 1599 C C . ASN A 1 206 ? 40.260 -25.594 -20.931 1.00 55.00 206 ASN A C 1
ATOM 1601 O O . ASN A 1 206 ? 41.389 -25.800 -21.378 1.00 55.00 206 ASN A O 1
ATOM 1605 N N . GLY A 1 207 ? 39.465 -26.559 -20.469 1.00 56.84 207 GLY A N 1
ATOM 1606 C CA . GLY A 1 207 ? 39.672 -27.966 -20.739 1.00 56.84 207 GLY A CA 1
ATOM 1607 C C . GLY A 1 207 ? 39.552 -28.142 -22.241 1.00 56.84 207 GLY A C 1
ATOM 1608 O O . GLY A 1 207 ? 38.492 -28.503 -22.743 1.00 56.84 207 GLY A O 1
ATOM 1609 N N . ALA A 1 208 ? 40.628 -27.809 -22.956 1.00 54.31 208 ALA A N 1
ATOM 1610 C CA . ALA A 1 208 ? 40.840 -28.179 -24.333 1.00 54.31 208 ALA A CA 1
ATOM 1611 C C . ALA A 1 208 ? 40.595 -29.682 -24.371 1.00 54.31 208 ALA A C 1
ATOM 1613 O O . ALA A 1 208 ? 41.257 -30.451 -23.668 1.00 54.31 208 ALA A O 1
ATOM 1614 N N . GLY A 1 209 ? 39.529 -30.056 -25.076 1.00 53.56 209 GLY A N 1
ATOM 1615 C CA . GLY A 1 209 ? 38.995 -31.399 -25.054 1.00 53.56 209 GLY A CA 1
ATOM 1616 C C . GLY A 1 209 ? 40.101 -32.420 -25.272 1.00 53.56 209 GLY A C 1
ATOM 1617 O O . GLY A 1 209 ? 40.868 -32.330 -26.231 1.00 53.56 209 GLY A O 1
ATOM 1618 N N . ARG A 1 210 ? 40.158 -33.420 -24.389 1.00 50.19 210 ARG A N 1
ATOM 1619 C CA . ARG A 1 210 ? 40.780 -34.693 -24.738 1.00 50.19 210 ARG A CA 1
ATOM 1620 C C . ARG A 1 210 ? 39.94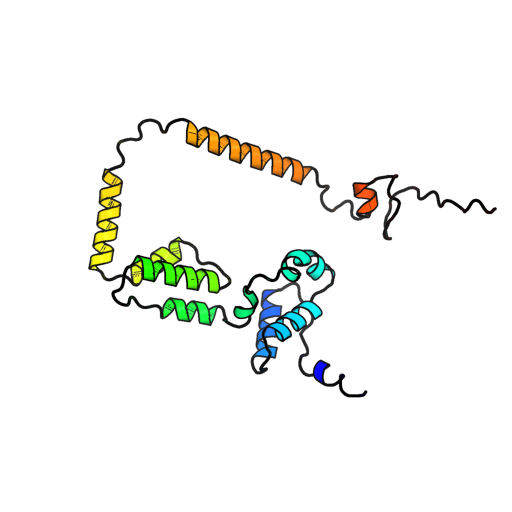6 -35.277 -25.874 1.00 50.19 210 ARG A C 1
ATOM 1622 O O . ARG A 1 210 ? 38.873 -35.831 -25.653 1.00 50.19 210 ARG A O 1
ATOM 1629 N N . GLY A 1 211 ? 40.400 -35.043 -27.099 1.00 61.50 211 GLY A N 1
ATOM 1630 C CA . GLY A 1 211 ? 39.928 -35.755 -28.268 1.00 61.50 211 GLY A CA 1
ATOM 1631 C C . GLY A 1 211 ? 40.384 -37.208 -28.182 1.00 61.50 211 GLY A C 1
ATOM 1632 O O . GLY A 1 211 ? 41.584 -37.441 -28.125 1.00 61.50 211 GLY A O 1
ATOM 1633 N N . ARG A 1 212 ? 39.384 -38.097 -28.206 1.00 50.34 212 ARG A N 1
ATOM 1634 C CA . ARG A 1 212 ? 39.392 -39.541 -28.509 1.00 50.34 212 ARG A CA 1
ATOM 1635 C C . ARG A 1 212 ? 40.295 -40.455 -27.686 1.00 50.34 212 ARG A C 1
ATOM 1637 O O . ARG A 1 212 ? 41.529 -40.402 -27.836 1.00 50.34 212 ARG A O 1
#

Sequence (212 aa):
MEQCSAFSDILRVPPFTYDVEAWFLHLEAVWAGADLSDLKRYQAVVRALPSEVVSRLYSVLTHPPAITGAFGRSREACFAALNSARYDGGRPSALLARLSALNRAAGFPWSEEMVRHKLSSLLPQPVRLQQQAAVTAGARRNPPLAAVPSSTEARLASVEASLRCLEALLARFPTQTDAEVCFYHRFFGEEARSYRPPCAWPHQGNGAGRGR

Foldseek 3Di:
DPPDDVVVPLQPQPADDPPNVVSVVVLCVSCVPPPDQLVRSLVSVLVRDDPVVCVVCVVCNVCVDVCSVLSPCALVNLVVCLVPQADPVDDLVVSLVVLQVSQVSSVHHDDPVVSVVSSLVRDDPVVNVVVVVVVVVVVVPPDDDPDDPCPVVVVVVVVVVVVVVVVVVVVVPPDCPQVQAFPQCVVPPPNRPDGDPPHPRPDDPPPPDPDD